Protein AF-0000000070987658 (afdb_homodimer)

InterPro domains:
  IPR046533 Domain of unknown function DUF6598 [PF20241] (12-112)

Sequence (266 aa):
MASTQEYAATKVMFSNNVQATLSVKLINGDGEDPAQVYGSITGRFGISNQFSLFNRPQSQRIDVRPGEFIPLSQPSVNVPEAADAMEITAYLMDYDTLSPDDEIANGTVTFLVRGPGVEEKQPINGKYGSIERMASTQEYAATKVMFSNNVQATLSVKLINGDGEDPAQVYGSITGRFGISNQFSLFNRPQSQRIDVRPGEFIPLSQPSVNVPEAADAMEITAYLMDYDTLSPDDEIANGTVTFLVRGPGVEEKQPINGKYGSIER

Organism: Chenopodium quinoa (NCBI:txid63459)

Foldseek 3Di:
DPPPDDDDDDDDDDDDWDKAFAWDAQADQPPDQFFFKAWFKKKAFPDPRIDTFDHGDSVRTDTDGHGGIDHTPDRMDIDDPPGQKMKMFTWMWTDDDPDHIFTAFGDMDMDTDDDPPDDDDDDGGGPPDDPPD/DPPPDDDDDDDDDDDDWDKAFAWDAQADQPPDQFFFKAWFKKKAFPDPGIDTFDHGDSVRTDTDGHGGIDHTPDRMDIDDPPGQKMKMFTWMWTDDDPDHIFTAFGDMDMDTDDDPPDDDDDDGGGPPDDPPD

Structure (mmCIF, N/CA/C/O backbone):
data_AF-0000000070987658-model_v1
#
loop_
_entity.id
_entity.type
_entity.pdbx_description
1 polymer 'DUF6598 domain-containing protein'
#
loop_
_atom_site.group_PDB
_atom_site.id
_atom_site.type_symbol
_atom_site.label_atom_id
_atom_site.label_alt_id
_atom_site.label_comp_id
_atom_site.label_asym_id
_atom_site.label_entity_id
_atom_site.label_seq_id
_atom_site.pdbx_PDB_ins_code
_atom_site.Cartn_x
_atom_site.Cartn_y
_atom_site.Cartn_z
_atom_site.occupancy
_atom_site.B_iso_or_equiv
_atom_site.auth_seq_id
_atom_site.auth_comp_id
_atom_site.auth_asym_id
_atom_site.auth_atom_id
_atom_site.pdbx_PDB_model_num
ATOM 1 N N . MET A 1 1 ? -3.953 42.844 17.312 1 33.5 1 MET A N 1
ATOM 2 C CA . MET A 1 1 ? -4.652 41.562 17.297 1 33.5 1 MET A CA 1
ATOM 3 C C . MET A 1 1 ? -3.676 40.406 17.078 1 33.5 1 MET A C 1
ATOM 5 O O . MET A 1 1 ? -2.756 40.5 16.266 1 33.5 1 MET A O 1
ATOM 9 N N . ALA A 1 2 ? -3.355 39.594 17.938 1 42.41 2 ALA A N 1
ATOM 10 C CA . ALA A 1 2 ? -2.277 38.625 17.953 1 42.41 2 ALA A CA 1
ATOM 11 C C . ALA A 1 2 ? -2.316 37.719 16.719 1 42.41 2 ALA A C 1
ATOM 13 O O . ALA A 1 2 ? -3.361 37.156 16.375 1 42.41 2 ALA A O 1
ATOM 14 N N . SER A 1 3 ? -1.745 38.094 15.68 1 47.75 3 SER A N 1
ATOM 15 C CA . SER A 1 3 ? -1.673 37.406 14.398 1 47.75 3 SER A CA 1
ATOM 16 C C . SER A 1 3 ? -1.564 35.875 14.586 1 47.75 3 SER A C 1
ATOM 18 O O . SER A 1 3 ? -0.618 35.406 15.211 1 47.75 3 SER A O 1
ATOM 20 N N . THR A 1 4 ? -2.717 35.438 15.125 1 56.19 4 THR A N 1
ATOM 21 C CA . THR A 1 4 ? -2.752 34 15.406 1 56.19 4 THR A CA 1
ATOM 22 C C . THR A 1 4 ? -2.115 33.188 14.266 1 56.19 4 THR A C 1
ATOM 24 O O . THR A 1 4 ? -2.404 33.438 13.094 1 56.19 4 THR A O 1
ATOM 27 N N . GLN A 1 5 ? -0.977 32.719 14.508 1 65.31 5 GLN A N 1
ATOM 28 C CA . GLN A 1 5 ? -0.14 31.953 13.594 1 65.31 5 GLN A CA 1
ATOM 29 C C . GLN A 1 5 ? -0.877 30.703 13.094 1 65.31 5 GLN A C 1
ATOM 31 O O . GLN A 1 5 ? -1.348 29.891 13.883 1 65.31 5 GLN A O 1
ATOM 36 N N . GLU A 1 6 ? -1.378 30.844 11.836 1 78.31 6 GLU A N 1
ATOM 37 C CA . GLU A 1 6 ? -2.018 29.703 11.195 1 78.31 6 GLU A CA 1
ATOM 38 C C . GLU A 1 6 ? -0.986 28.656 10.781 1 78.31 6 GLU A C 1
ATOM 40 O O . GLU A 1 6 ? 0.017 28.984 10.141 1 78.31 6 GLU A O 1
ATOM 45 N N . TYR A 1 7 ? -1.1 27.484 11.406 1 82 7 TYR A N 1
ATOM 46 C CA . TYR A 1 7 ? -0.198 26.453 10.938 1 82 7 TYR A CA 1
ATOM 47 C C . TYR A 1 7 ? -0.827 25.062 11.102 1 82 7 TYR A C 1
ATOM 49 O O . TYR A 1 7 ? -1.851 24.922 11.773 1 82 7 TYR A O 1
ATOM 57 N N . ALA A 1 8 ? -0.34 24.234 10.344 1 86.88 8 ALA A N 1
ATOM 58 C CA . ALA A 1 8 ? -0.628 22.812 10.445 1 86.88 8 ALA A CA 1
ATOM 59 C C . ALA A 1 8 ? 0.596 22.031 10.922 1 86.88 8 ALA A C 1
ATOM 61 O O . ALA A 1 8 ? 1.729 22.375 10.57 1 86.88 8 ALA A O 1
ATOM 62 N N . ALA A 1 9 ? 0.314 21.141 11.844 1 88.19 9 ALA A N 1
ATOM 63 C CA . ALA A 1 9 ? 1.38 20.266 12.336 1 88.19 9 ALA A CA 1
ATOM 64 C C . ALA A 1 9 ? 1.366 18.922 11.617 1 88.19 9 ALA A C 1
ATOM 66 O O . ALA A 1 9 ? 0.339 18.234 11.586 1 88.19 9 ALA A O 1
ATOM 67 N N . THR A 1 10 ? 2.537 18.625 11.047 1 92.06 10 THR A N 1
ATOM 68 C CA . THR A 1 10 ? 2.678 17.344 10.367 1 92.06 10 THR A CA 1
ATOM 69 C C . THR A 1 10 ? 3.459 16.359 11.227 1 92.06 10 THR A C 1
ATOM 71 O O . THR A 1 10 ? 4.5 16.703 11.797 1 92.06 10 THR A O 1
ATOM 74 N N . LYS A 1 11 ? 2.869 15.219 11.352 1 92.88 11 LYS A N 1
ATOM 75 C CA . LYS A 1 11 ? 3.514 14.141 12.094 1 92.88 11 LYS A CA 1
ATOM 76 C C . LYS A 1 11 ? 3.727 12.914 11.219 1 92.88 11 LYS A C 1
ATOM 78 O O . LYS A 1 11 ? 2.859 12.555 10.422 1 92.88 11 LYS A O 1
ATOM 83 N N . VAL A 1 12 ? 4.918 12.344 11.414 1 92.94 12 VAL A N 1
ATOM 84 C CA . VAL A 1 12 ? 5.215 11.086 10.734 1 92.94 12 VAL A CA 1
ATOM 85 C C . VAL A 1 12 ? 5.68 10.047 11.758 1 92.94 12 VAL A C 1
ATOM 87 O O . VAL A 1 12 ? 6.445 10.367 12.672 1 92.94 12 VAL A O 1
ATOM 90 N N . MET A 1 13 ? 5.125 8.875 11.672 1 93.06 13 MET A N 1
ATOM 91 C CA . MET A 1 13 ? 5.59 7.699 12.406 1 93.06 13 MET A CA 1
ATOM 92 C C . MET A 1 13 ? 6.098 6.629 11.445 1 93.06 13 MET A C 1
ATOM 94 O O . MET A 1 13 ? 5.379 6.211 10.539 1 93.06 13 MET A O 1
ATOM 98 N N . PHE A 1 14 ? 7.359 6.285 11.703 1 90.06 14 PHE A N 1
ATOM 99 C CA . PHE A 1 14 ? 7.883 5.172 10.922 1 90.06 14 PHE A CA 1
ATOM 100 C C . PHE A 1 14 ? 7.668 3.852 11.648 1 90.06 14 PHE A C 1
ATOM 102 O O . PHE A 1 14 ? 7.906 3.754 12.852 1 90.06 14 PHE A O 1
ATOM 109 N N . SER A 1 15 ? 7.125 2.918 10.922 1 85.69 15 SER A N 1
ATOM 110 C CA . SER A 1 15 ? 6.887 1.601 11.5 1 85.69 15 SER A CA 1
ATOM 111 C C . SER A 1 15 ? 7.363 0.491 10.57 1 85.69 15 SER A C 1
ATOM 113 O O . SER A 1 15 ? 7.57 0.723 9.375 1 85.69 15 SER A O 1
ATOM 115 N N . ASN A 1 16 ? 7.734 -0.597 11.258 1 83.25 16 ASN A N 1
ATOM 116 C CA . ASN A 1 16 ? 8.047 -1.806 10.5 1 83.25 16 ASN A CA 1
ATOM 117 C C . ASN A 1 16 ? 6.777 -2.543 10.078 1 83.25 16 ASN A C 1
ATOM 119 O O . ASN A 1 16 ? 5.852 -2.697 10.875 1 83.25 16 ASN A O 1
ATOM 123 N N . ASN A 1 17 ? 6.75 -2.637 8.82 1 82.25 17 ASN A N 1
ATOM 124 C CA . ASN A 1 17 ? 5.672 -3.498 8.344 1 82.25 17 ASN A CA 1
ATOM 125 C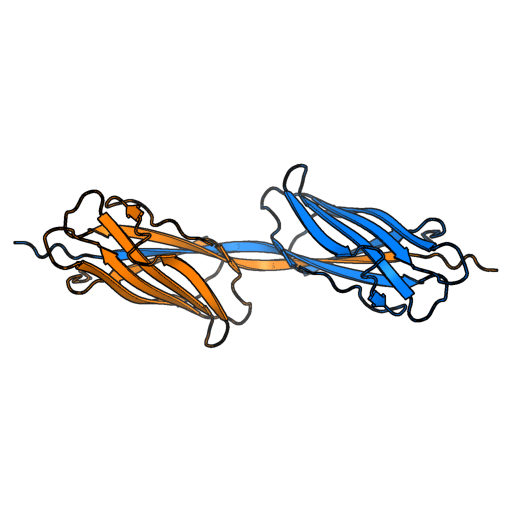 C . ASN A 1 17 ? 6.215 -4.688 7.559 1 82.25 17 ASN A C 1
ATOM 127 O O . ASN A 1 17 ? 7.312 -4.621 7 1 82.25 17 ASN A O 1
ATOM 131 N N . VAL A 1 18 ? 5.547 -5.73 7.781 1 85.25 18 VAL A N 1
ATOM 132 C CA . VAL A 1 18 ? 5.887 -6.891 6.965 1 85.25 18 VAL A CA 1
ATOM 133 C C . VAL A 1 18 ? 5.066 -6.875 5.676 1 85.25 18 VAL A C 1
ATOM 135 O O . VAL A 1 18 ? 3.865 -6.602 5.703 1 85.25 18 VAL A O 1
ATOM 138 N N . GLN A 1 19 ? 5.742 -6.973 4.598 1 89.12 19 GLN A N 1
ATOM 139 C CA . GLN A 1 19 ? 5.109 -7.094 3.289 1 89.12 19 GLN A CA 1
ATOM 140 C C . GLN A 1 19 ? 5.316 -8.484 2.705 1 89.12 19 GLN A C 1
ATOM 142 O O . GLN A 1 19 ? 6.367 -9.102 2.9 1 89.12 19 GLN A O 1
ATOM 147 N N . ALA A 1 20 ? 4.289 -8.906 2.059 1 92.06 20 ALA A N 1
ATOM 148 C CA . ALA A 1 20 ? 4.383 -10.141 1.29 1 92.06 20 ALA A CA 1
ATOM 149 C C . ALA A 1 20 ? 4.445 -9.852 -0.207 1 92.06 20 ALA A C 1
ATOM 151 O O . ALA A 1 20 ? 3.58 -9.156 -0.748 1 92.06 20 ALA A O 1
ATOM 152 N N . THR A 1 21 ? 5.484 -10.258 -0.81 1 93.38 21 THR A N 1
ATOM 153 C CA . THR A 1 21 ? 5.594 -10.211 -2.264 1 93.38 21 THR A CA 1
ATOM 154 C C . THR A 1 21 ? 5.297 -11.578 -2.875 1 93.38 21 THR A C 1
ATOM 156 O O . THR A 1 21 ? 5.922 -12.57 -2.512 1 93.38 21 THR A O 1
ATOM 159 N N . LEU A 1 22 ? 4.32 -11.5 -3.818 1 95.75 22 LEU A N 1
ATOM 160 C CA . LEU A 1 22 ? 3.807 -12.758 -4.359 1 95.75 22 LEU A CA 1
ATOM 161 C C . LEU A 1 22 ? 4.188 -12.914 -5.828 1 95.75 22 LEU A C 1
ATOM 163 O O . LEU A 1 22 ? 4.258 -11.93 -6.562 1 95.75 22 LEU A O 1
ATOM 167 N N . SER A 1 23 ? 4.484 -14.094 -6.195 1 96 23 SER A N 1
ATOM 168 C CA . SER A 1 23 ? 4.578 -14.484 -7.602 1 96 23 SER A CA 1
ATOM 169 C C . SER A 1 23 ? 3.928 -15.836 -7.848 1 96 23 SER A C 1
ATOM 171 O O . SER A 1 23 ? 3.916 -16.703 -6.965 1 96 23 SER A O 1
ATOM 173 N N . VAL A 1 24 ? 3.32 -15.945 -9.008 1 94.62 24 VAL A N 1
ATOM 174 C CA . VAL A 1 24 ? 2.723 -17.203 -9.453 1 94.62 24 VAL A CA 1
ATOM 175 C C . VAL A 1 24 ? 3.303 -17.594 -10.812 1 94.62 24 VAL A C 1
ATOM 177 O O . VAL A 1 24 ? 3.215 -16.844 -11.773 1 94.62 24 VAL A O 1
ATOM 180 N N . LYS A 1 25 ? 3.895 -18.75 -10.844 1 94 25 LYS A N 1
ATOM 181 C CA . LYS A 1 25 ? 4.52 -19.25 -12.062 1 94 25 LYS A CA 1
ATOM 182 C C . LYS A 1 25 ? 3.695 -20.375 -12.68 1 94 25 LYS A C 1
ATOM 184 O O . LYS A 1 25 ? 3.266 -21.297 -11.984 1 94 25 LYS A O 1
ATOM 189 N N . LEU A 1 26 ? 3.498 -20.188 -13.961 1 91.5 26 LEU A N 1
ATOM 190 C CA . LEU A 1 26 ? 2.906 -21.312 -14.68 1 91.5 26 LEU A CA 1
ATOM 191 C C . LEU A 1 26 ? 3.945 -22.391 -14.938 1 91.5 26 LEU A C 1
ATOM 193 O O . LEU A 1 26 ? 4.914 -22.172 -15.664 1 91.5 26 LEU A O 1
ATOM 197 N N . ILE A 1 27 ? 3.754 -23.469 -14.336 1 85.5 27 ILE A N 1
ATOM 198 C CA . ILE A 1 27 ? 4.727 -24.547 -14.531 1 85.5 27 ILE A CA 1
ATOM 199 C C . ILE A 1 27 ? 4.34 -25.375 -15.742 1 85.5 27 ILE A C 1
ATOM 201 O O . ILE A 1 27 ? 5.188 -25.688 -16.578 1 85.5 27 ILE A O 1
ATOM 205 N N . ASN A 1 28 ? 3.125 -25.766 -15.844 1 77 28 ASN A N 1
ATOM 206 C CA . ASN A 1 28 ? 2.67 -26.484 -17.016 1 77 28 ASN A CA 1
ATOM 207 C C . ASN A 1 28 ? 1.21 -26.188 -17.344 1 77 28 ASN A C 1
ATOM 209 O O . ASN A 1 28 ? 0.391 -26.016 -16.438 1 77 28 ASN A O 1
ATOM 213 N N . GLY A 1 29 ? 0.994 -25.781 -18.703 1 64.19 29 GLY A N 1
ATOM 214 C CA . GLY A 1 29 ? -0.333 -25.562 -19.266 1 64.19 29 GLY A CA 1
ATOM 215 C C . GLY A 1 29 ? -0.759 -26.656 -20.234 1 64.19 29 GLY A C 1
ATOM 216 O O . GLY A 1 29 ? -1.335 -26.359 -21.281 1 64.19 29 GLY A O 1
ATOM 217 N N . ASP A 1 30 ? -0.955 -27.781 -19.953 1 68.62 30 ASP A N 1
ATOM 218 C CA . ASP A 1 30 ? -1.362 -28.953 -20.734 1 68.62 30 ASP A CA 1
ATOM 219 C C . ASP A 1 30 ? -0.542 -29.078 -22.016 1 68.62 30 ASP A C 1
ATOM 221 O O . ASP A 1 30 ? -1.042 -29.547 -23.031 1 68.62 30 ASP A O 1
ATOM 225 N N . GLY A 1 31 ? 0.605 -28.594 -21.984 1 74 31 GLY A N 1
ATOM 226 C CA . GLY A 1 31 ? 1.49 -28.766 -23.125 1 74 31 GLY A CA 1
ATOM 227 C C . GLY A 1 31 ? 1.369 -27.656 -24.156 1 74 31 GLY A C 1
ATOM 228 O O . GLY A 1 31 ? 2.096 -27.641 -25.141 1 74 31 GLY A O 1
ATOM 229 N N . GLU A 1 32 ? 0.366 -26.797 -24.047 1 78.88 32 GLU A N 1
ATOM 230 C CA . GLU A 1 32 ? 0.239 -25.641 -24.953 1 78.88 32 GLU A CA 1
ATOM 231 C C . GLU A 1 32 ? 1.263 -24.562 -24.609 1 78.88 32 GLU A C 1
ATOM 233 O O . GLU A 1 32 ? 1.552 -24.312 -23.438 1 78.88 32 GLU A O 1
ATOM 238 N N . ASP A 1 33 ? 1.817 -24 -25.719 1 87.38 33 ASP A N 1
ATOM 239 C CA . ASP A 1 33 ? 2.783 -22.906 -25.609 1 87.38 33 ASP A CA 1
ATOM 240 C C . ASP A 1 33 ? 2.549 -21.859 -26.672 1 87.38 33 ASP A C 1
ATOM 242 O O . ASP A 1 33 ? 2.838 -22.078 -27.859 1 87.38 33 ASP A O 1
ATOM 246 N N . PRO A 1 34 ? 2.047 -20.734 -26.203 1 91.5 34 PRO A N 1
ATOM 247 C CA . PRO A 1 34 ? 1.607 -20.344 -24.859 1 91.5 34 PRO A CA 1
ATOM 248 C C . PRO A 1 34 ? 0.258 -20.938 -24.469 1 91.5 34 PRO A C 1
ATOM 250 O O . PRO A 1 34 ? -0.515 -21.344 -25.359 1 91.5 34 PRO A O 1
ATOM 253 N N . ALA A 1 35 ? 0.08 -21 -23.156 1 91.19 35 ALA A N 1
ATOM 254 C CA . ALA A 1 35 ? -1.258 -21.234 -22.625 1 91.19 35 ALA A CA 1
ATOM 255 C C . ALA A 1 35 ? -2.084 -19.953 -22.625 1 91.19 35 ALA A C 1
ATOM 257 O O . ALA A 1 35 ? -1.548 -18.859 -22.438 1 91.19 35 ALA A O 1
ATOM 258 N N . GLN A 1 36 ? -3.355 -20.094 -22.875 1 94.19 36 GLN A N 1
ATOM 259 C CA . GLN A 1 36 ? -4.281 -18.969 -22.781 1 94.19 36 GLN A CA 1
ATOM 260 C C . GLN A 1 36 ? -4.996 -18.969 -21.438 1 94.19 36 GLN A C 1
ATOM 262 O O . GLN A 1 36 ? -6.043 -19.594 -21.266 1 94.19 36 GLN A O 1
ATOM 267 N N . VAL A 1 37 ? -4.445 -18.203 -20.516 1 94.75 37 VAL A N 1
ATOM 268 C CA . VAL A 1 37 ? -4.781 -18.328 -19.109 1 94.75 37 VAL A CA 1
ATOM 269 C C . VAL A 1 37 ? -5.883 -17.328 -18.75 1 94.75 37 VAL A C 1
ATOM 271 O O . VAL A 1 37 ? -5.832 -16.172 -19.156 1 94.75 37 VAL A O 1
ATOM 274 N N . TYR A 1 38 ? -6.918 -17.828 -18.094 1 96.38 38 TYR A N 1
ATOM 275 C CA . TYR A 1 38 ? -7.941 -17 -17.469 1 96.38 38 TYR A CA 1
ATOM 276 C C . TYR A 1 38 ? -8.352 -17.562 -16.109 1 96.38 38 TYR A C 1
ATOM 278 O O . TYR A 1 38 ? -7.957 -18.672 -15.75 1 96.38 38 TYR A O 1
ATOM 286 N N . GLY A 1 39 ? -9.039 -16.734 -15.32 1 97.38 39 GLY A N 1
ATOM 287 C CA . GLY A 1 39 ? -9.445 -17.141 -13.984 1 97.38 39 GLY A CA 1
ATOM 288 C C . GLY A 1 39 ? -9.117 -16.109 -12.922 1 97.38 39 GLY A C 1
ATOM 289 O O . GLY A 1 39 ? -9.242 -14.906 -13.164 1 97.38 39 GLY A O 1
ATOM 290 N N . SER A 1 40 ? -8.852 -16.719 -11.742 1 97.56 40 SER A N 1
ATOM 291 C CA . SER A 1 40 ? -8.648 -15.773 -10.656 1 97.56 40 SER A CA 1
ATOM 292 C C . SER A 1 40 ? -7.629 -16.297 -9.648 1 97.56 40 SER A C 1
ATOM 294 O O . SER A 1 40 ? -7.48 -17.516 -9.484 1 97.56 40 SER A O 1
ATOM 296 N N . ILE A 1 41 ? -6.891 -15.398 -9.102 1 96.75 41 ILE A N 1
ATOM 297 C CA . ILE A 1 41 ? -6.051 -15.594 -7.93 1 96.75 41 ILE A CA 1
ATOM 298 C C . ILE A 1 41 ? -6.398 -14.555 -6.863 1 96.75 41 ILE A C 1
ATOM 300 O O . ILE A 1 41 ? -6.375 -13.352 -7.129 1 96.75 41 ILE A O 1
ATOM 304 N N . THR A 1 42 ? -6.766 -15.008 -5.676 1 97 42 THR A N 1
ATOM 305 C CA . THR A 1 42 ? -7.105 -14.133 -4.559 1 97 42 THR A CA 1
ATOM 306 C C . THR A 1 42 ? -6.312 -14.516 -3.312 1 97 42 THR A C 1
ATOM 308 O O . THR A 1 42 ? -5.801 -15.633 -3.213 1 97 42 THR A O 1
ATOM 311 N N . GLY A 1 43 ? -6.105 -13.555 -2.508 1 96.25 43 GLY A N 1
ATOM 312 C CA . GLY A 1 43 ? -5.488 -13.766 -1.207 1 96.25 43 GLY A CA 1
ATOM 313 C C . GLY A 1 43 ? -6.305 -13.203 -0.061 1 96.25 43 GLY A C 1
ATOM 314 O O . GLY A 1 43 ? -7.219 -12.406 -0.279 1 96.25 43 GLY A O 1
ATOM 315 N N . ARG A 1 44 ? -6.016 -13.695 1.137 1 95.75 44 ARG A N 1
ATOM 316 C CA . ARG A 1 44 ? -6.664 -13.125 2.314 1 95.75 44 ARG A CA 1
ATOM 317 C C . ARG A 1 44 ? -5.816 -13.336 3.564 1 95.75 44 ARG A C 1
ATOM 319 O O . ARG A 1 44 ? -5.066 -14.312 3.652 1 95.75 44 ARG A O 1
ATOM 326 N N . PHE A 1 45 ? -5.922 -12.305 4.359 1 94.12 45 PHE A N 1
ATOM 327 C CA . PHE A 1 45 ? -5.504 -12.43 5.75 1 94.12 45 PHE A CA 1
ATOM 328 C C . PHE A 1 45 ? -6.715 -12.594 6.664 1 94.12 45 PHE A C 1
ATOM 330 O O . PHE A 1 45 ? -7.496 -11.656 6.836 1 94.12 45 PHE A O 1
ATOM 337 N N . GLY A 1 46 ? -6.895 -13.664 7.203 1 88.25 46 GLY A N 1
ATOM 338 C CA . GLY A 1 46 ? -8.078 -13.875 8.016 1 88.25 46 GLY A CA 1
ATOM 339 C C . GLY A 1 46 ? -9.367 -13.828 7.215 1 88.25 46 GLY A C 1
ATOM 340 O O . GLY A 1 46 ? -9.383 -14.156 6.027 1 88.25 46 GLY A O 1
ATOM 341 N N . ILE A 1 47 ? -10.477 -13.531 7.789 1 84.5 47 ILE A N 1
ATOM 342 C CA . ILE A 1 47 ? -11.789 -13.672 7.16 1 84.5 47 ILE A CA 1
ATOM 343 C C . ILE A 1 47 ? -12.156 -12.383 6.438 1 84.5 47 ILE A C 1
ATOM 345 O O . ILE A 1 47 ? -12.93 -12.398 5.477 1 84.5 47 ILE A O 1
ATOM 349 N N . SER A 1 48 ? -11.57 -11.242 6.941 1 82.75 48 SER A N 1
ATOM 350 C CA . SER A 1 48 ? -12.133 -9.984 6.469 1 82.75 48 SER A CA 1
ATOM 351 C C . SER A 1 48 ? -11.164 -9.242 5.559 1 82.75 48 SER A C 1
ATOM 353 O O . SER A 1 48 ? -11.531 -8.266 4.91 1 82.75 48 SER A O 1
ATOM 355 N N . ASN A 1 49 ? -9.984 -9.648 5.41 1 90.5 49 ASN A N 1
ATOM 356 C CA . ASN A 1 49 ? -8.977 -8.93 4.633 1 90.5 49 ASN A CA 1
ATOM 357 C C . ASN A 1 49 ? -8.633 -9.672 3.342 1 90.5 49 ASN A C 1
ATOM 359 O O . ASN A 1 49 ? -7.621 -10.367 3.268 1 90.5 49 ASN A O 1
ATOM 363 N N . GLN A 1 50 ? -9.516 -9.438 2.348 1 93.38 50 GLN A N 1
ATOM 364 C CA . GLN A 1 50 ? -9.328 -10.109 1.066 1 93.38 50 GLN A CA 1
ATOM 365 C C . GLN A 1 50 ? -8.742 -9.156 0.027 1 93.38 50 GLN A C 1
ATOM 367 O O . GLN A 1 50 ? -8.969 -7.945 0.09 1 93.38 50 GLN A O 1
ATOM 372 N N . PHE A 1 51 ? -7.945 -9.664 -0.849 1 93.31 51 PHE A N 1
ATOM 373 C CA . PHE A 1 51 ? -7.398 -8.891 -1.959 1 93.31 51 PHE A CA 1
ATOM 374 C C . PHE A 1 51 ? -7.332 -9.734 -3.225 1 93.31 51 PHE A C 1
ATOM 376 O O . PHE A 1 51 ? -7.273 -10.969 -3.156 1 93.31 51 PHE A O 1
ATOM 383 N N . SER A 1 52 ? -7.477 -9.086 -4.332 1 96.12 52 SER A N 1
ATOM 384 C CA . SER A 1 52 ? -7.395 -9.75 -5.633 1 96.12 52 SER A CA 1
ATOM 385 C C . SER A 1 52 ? -6.004 -9.602 -6.238 1 96.12 52 SER A C 1
ATOM 387 O O . SER A 1 52 ? -5.41 -8.523 -6.191 1 96.12 52 SER A O 1
ATOM 389 N N . LEU A 1 53 ? -5.477 -10.648 -6.805 1 96.75 53 LEU A N 1
ATOM 390 C CA . LEU A 1 53 ? -4.156 -10.641 -7.422 1 96.75 53 LEU A CA 1
ATOM 391 C C . LEU A 1 53 ? -4.266 -10.773 -8.938 1 96.75 53 LEU A C 1
ATOM 393 O O . LEU A 1 53 ? -3.395 -10.297 -9.672 1 96.75 53 LEU A O 1
ATOM 397 N N . PHE A 1 54 ? -5.195 -11.453 -9.398 1 97.12 54 PHE A N 1
ATOM 398 C CA . PHE A 1 54 ? -5.445 -11.734 -10.805 1 97.12 54 PHE A CA 1
ATOM 399 C C . PHE A 1 54 ? -6.914 -12.055 -11.039 1 97.12 54 PHE A C 1
ATOM 401 O O . PHE A 1 54 ? -7.512 -12.836 -10.297 1 97.12 54 PHE A O 1
ATOM 408 N N . ASN A 1 55 ? -7.43 -11.414 -11.992 1 97.69 55 ASN A N 1
ATOM 409 C CA . ASN A 1 55 ? -8.82 -11.656 -12.352 1 97.69 55 ASN A CA 1
ATOM 410 C C . ASN A 1 55 ? -9.07 -11.367 -13.828 1 97.69 55 ASN A C 1
ATOM 412 O O . ASN A 1 55 ? -9.117 -10.211 -14.242 1 97.69 55 ASN A O 1
ATOM 416 N N . ARG A 1 56 ? -9.188 -12.461 -14.508 1 97.5 56 ARG A N 1
ATOM 417 C CA . ARG A 1 56 ? -9.43 -12.336 -15.945 1 97.5 56 ARG A CA 1
ATOM 418 C C . ARG A 1 56 ? -10.531 -13.297 -16.391 1 97.5 56 ARG A C 1
ATOM 420 O O . ARG A 1 56 ? -10.414 -14.508 -16.234 1 97.5 56 ARG A O 1
ATOM 427 N N . PRO A 1 57 ? -11.625 -12.68 -16.938 1 97.56 57 PRO A N 1
ATOM 428 C CA . PRO A 1 57 ? -12.594 -13.578 -17.562 1 97.56 57 PRO A CA 1
ATOM 429 C C . PRO A 1 57 ? -12.031 -14.281 -18.797 1 97.56 57 PRO A C 1
ATOM 431 O O . PRO A 1 57 ? -10.977 -13.898 -19.312 1 97.56 57 PRO A O 1
ATOM 434 N N . GLN A 1 58 ? -12.75 -15.297 -19.234 1 96.75 58 GLN A N 1
ATOM 435 C CA . GLN A 1 58 ? -12.297 -16.094 -20.375 1 96.75 58 GLN A CA 1
ATOM 436 C C . GLN A 1 58 ? -12.039 -15.203 -21.594 1 96.75 58 GLN A C 1
ATOM 438 O O . GLN A 1 58 ? -11.086 -15.438 -22.344 1 96.75 58 GLN A O 1
ATOM 443 N N . SER A 1 59 ? -12.867 -14.188 -21.781 1 96.94 59 SER A N 1
ATOM 444 C CA . SER A 1 59 ? -12.773 -13.32 -22.953 1 96.94 59 SER A CA 1
ATOM 445 C C . SER A 1 59 ? -11.523 -12.445 -22.891 1 96.94 59 SER A C 1
ATOM 447 O O . SER A 1 59 ? -11.125 -11.859 -23.906 1 96.94 59 SER A O 1
ATOM 449 N N . GLN A 1 60 ? -10.938 -12.398 -21.781 1 97.88 60 GLN A N 1
ATOM 450 C CA . GLN A 1 60 ? -9.758 -11.562 -21.609 1 97.88 60 GLN A CA 1
ATOM 451 C C . GLN A 1 60 ? -8.539 -12.398 -21.219 1 97.88 60 GLN A C 1
ATOM 453 O O . GLN A 1 60 ? -7.672 -11.922 -20.469 1 97.88 60 GLN A O 1
ATOM 458 N N . ARG A 1 61 ? -8.57 -13.617 -21.656 1 96.75 61 ARG A N 1
ATOM 459 C CA . ARG A 1 61 ? -7.469 -14.531 -21.375 1 96.75 61 ARG A CA 1
ATOM 460 C C . ARG A 1 61 ? -6.148 -13.961 -21.891 1 96.75 61 ARG A C 1
ATOM 462 O O . ARG A 1 61 ? -6.137 -13.141 -22.812 1 96.75 61 ARG A O 1
ATOM 469 N N . ILE A 1 62 ? -5.066 -14.383 -21.219 1 96.94 62 ILE A N 1
ATOM 470 C CA . ILE A 1 62 ? -3.746 -13.891 -21.594 1 96.94 62 ILE A CA 1
ATOM 471 C C . ILE A 1 62 ? -2.84 -15.07 -21.953 1 96.94 62 ILE A C 1
ATOM 473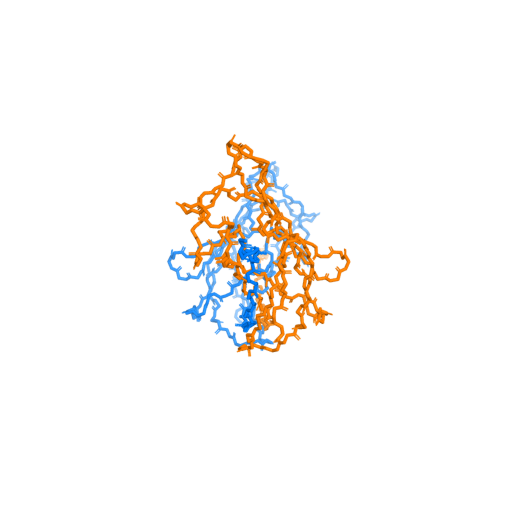 O O . ILE A 1 62 ? -3.066 -16.188 -21.5 1 96.94 62 ILE A O 1
ATOM 477 N N . ASP A 1 63 ? -1.845 -14.742 -22.75 1 95.19 63 ASP A N 1
ATOM 478 C CA . ASP A 1 63 ? -0.825 -15.734 -23.078 1 95.19 63 ASP A CA 1
ATOM 479 C C . ASP A 1 63 ? 0.24 -15.812 -22 1 95.19 63 ASP A C 1
ATOM 481 O O . ASP A 1 63 ? 0.839 -14.797 -21.625 1 95.19 63 ASP A O 1
ATOM 485 N N . VAL A 1 64 ? 0.39 -17 -21.484 1 94.38 64 VAL A N 1
ATOM 486 C CA . VAL A 1 64 ? 1.47 -17.25 -20.547 1 94.38 64 VAL A CA 1
ATOM 487 C C . VAL A 1 64 ? 2.213 -18.531 -20.938 1 94.38 64 VAL A C 1
ATOM 489 O O . VAL A 1 64 ? 1.597 -19.578 -21.141 1 94.38 64 VAL A O 1
ATOM 492 N N . ARG A 1 65 ? 3.486 -18.438 -21.047 1 93.25 65 ARG A N 1
ATOM 493 C CA . ARG A 1 65 ? 4.258 -19.625 -21.406 1 93.25 65 ARG A CA 1
ATOM 494 C C . ARG A 1 65 ? 4.645 -20.422 -20.156 1 93.25 65 ARG A C 1
ATOM 496 O O . ARG A 1 65 ? 4.824 -19.844 -19.078 1 93.25 65 ARG A O 1
ATOM 503 N N . PRO A 1 66 ? 4.691 -21.766 -20.375 1 89.44 66 PRO A N 1
ATOM 504 C CA . PRO A 1 66 ? 5.223 -22.531 -19.25 1 89.44 66 PRO A CA 1
ATOM 505 C C . PRO A 1 66 ? 6.562 -22 -18.75 1 89.44 66 PRO A C 1
ATOM 507 O O . PRO A 1 66 ? 7.449 -21.703 -19.547 1 89.44 66 PRO A O 1
ATOM 510 N N . GLY A 1 67 ? 6.66 -21.828 -17.438 1 90.88 67 GLY A N 1
ATOM 511 C CA . GLY A 1 67 ? 7.879 -21.297 -16.844 1 90.88 67 GLY A CA 1
ATOM 512 C C . GLY A 1 67 ? 7.84 -19.797 -16.656 1 90.88 67 GLY A C 1
ATOM 513 O O . GLY A 1 67 ? 8.742 -19.219 -16.047 1 90.88 67 GLY A O 1
ATOM 514 N N . GLU A 1 68 ? 6.781 -19.219 -17.125 1 93.31 68 GLU A N 1
ATOM 515 C CA . GLU A 1 68 ? 6.656 -17.781 -16.984 1 93.31 68 GLU A CA 1
ATOM 516 C C . GLU A 1 68 ? 5.703 -17.422 -15.844 1 93.31 68 GLU A C 1
ATOM 518 O O . GLU A 1 68 ? 4.914 -18.25 -15.398 1 93.31 68 GLU A O 1
ATOM 523 N N . PHE A 1 69 ? 5.789 -16.219 -15.484 1 95.31 69 PHE A N 1
ATOM 524 C CA . PHE A 1 69 ? 4.969 -15.734 -14.383 1 95.31 69 PHE A CA 1
ATOM 525 C C . PHE A 1 69 ? 3.639 -15.195 -14.898 1 95.31 69 PHE A C 1
ATOM 527 O O . PHE A 1 69 ? 3.59 -14.547 -15.945 1 95.31 69 PHE A O 1
ATOM 534 N N . ILE A 1 70 ? 2.67 -15.547 -14.133 1 96.06 70 ILE A N 1
ATOM 535 C CA . ILE A 1 70 ? 1.378 -14.898 -14.344 1 96.06 70 ILE A CA 1
ATOM 536 C C . ILE A 1 70 ? 1.428 -13.461 -13.828 1 96.06 70 ILE A C 1
ATOM 538 O O . ILE A 1 70 ? 1.771 -13.227 -12.664 1 96.06 70 ILE A O 1
ATOM 542 N N . PRO A 1 71 ? 1.079 -12.586 -14.648 1 96.56 71 PRO A N 1
ATOM 543 C CA . PRO A 1 71 ? 1.151 -11.203 -14.195 1 96.56 71 PRO A CA 1
ATOM 544 C C . PRO A 1 71 ? 0.093 -10.867 -13.148 1 96.56 71 PRO A C 1
ATOM 546 O O . PRO A 1 71 ? -1.104 -10.898 -13.445 1 96.56 71 PRO A O 1
ATOM 549 N N . LEU A 1 72 ? 0.557 -10.461 -11.977 1 96.5 72 LEU A N 1
ATOM 550 C CA . LEU A 1 72 ? -0.342 -10.102 -10.883 1 96.5 72 LEU A CA 1
ATOM 551 C C . LEU A 1 72 ? -0.627 -8.602 -10.891 1 96.5 72 LEU A C 1
ATOM 553 O O . LEU A 1 72 ? 0.257 -7.797 -11.203 1 96.5 72 LEU A O 1
ATOM 557 N N . SER A 1 73 ? -1.845 -8.25 -10.562 1 94.19 73 SER A N 1
ATOM 558 C CA . SER A 1 73 ? -2.238 -6.844 -10.523 1 94.19 73 SER A CA 1
ATOM 559 C C . SER A 1 73 ? -1.6 -6.125 -9.336 1 94.19 73 SER A C 1
ATOM 561 O O . SER A 1 73 ? -1.365 -4.918 -9.391 1 94.19 73 SER A O 1
ATOM 563 N N . GLN A 1 74 ? -1.294 -6.789 -8.234 1 90.19 74 GLN A N 1
ATOM 564 C CA . GLN A 1 74 ? -0.698 -6.289 -7.004 1 90.19 74 GLN A CA 1
ATOM 565 C C . GLN A 1 74 ? 0.223 -7.328 -6.375 1 90.19 74 GLN A C 1
ATOM 567 O O . GLN A 1 74 ? -0.186 -8.062 -5.473 1 90.19 74 GLN A O 1
ATOM 572 N N . PRO A 1 75 ? 1.465 -7.375 -6.828 1 92 75 PRO A N 1
ATOM 573 C CA . PRO A 1 75 ? 2.344 -8.461 -6.383 1 92 75 PRO A CA 1
ATOM 574 C C . PRO A 1 75 ? 2.793 -8.297 -4.93 1 92 75 PRO A C 1
ATOM 576 O O . PRO A 1 75 ? 3.316 -9.234 -4.332 1 92 75 PRO A O 1
ATOM 579 N N . SER A 1 76 ? 2.566 -7.094 -4.402 1 90.5 76 SER A N 1
ATOM 580 C CA . SER A 1 76 ? 2.975 -6.859 -3.021 1 90.5 76 SER A CA 1
ATOM 581 C C . SER A 1 76 ? 1.795 -6.406 -2.166 1 90.5 76 SER A C 1
ATOM 583 O O . SER A 1 76 ? 1.02 -5.539 -2.576 1 90.5 76 SER A O 1
ATOM 585 N N . VAL A 1 77 ? 1.659 -7.09 -0.995 1 89.81 77 VAL A N 1
ATOM 586 C CA . VAL A 1 77 ? 0.583 -6.734 -0.076 1 89.81 77 VAL A CA 1
ATOM 587 C C . VAL A 1 77 ? 1.151 -6.52 1.326 1 89.81 77 VAL A C 1
ATOM 589 O O . VAL A 1 77 ? 2.064 -7.234 1.748 1 89.81 77 VAL A O 1
ATOM 592 N N . ASN A 1 78 ? 0.639 -5.539 2.023 1 87 78 ASN A N 1
ATOM 593 C CA . ASN A 1 78 ? 0.984 -5.359 3.43 1 87 78 ASN A CA 1
ATOM 594 C C . ASN A 1 78 ? 0.395 -6.469 4.297 1 87 78 ASN A C 1
ATOM 596 O O . ASN A 1 78 ? -0.78 -6.812 4.16 1 87 78 ASN A O 1
ATOM 600 N N . VAL A 1 79 ? 1.221 -6.953 5.133 1 89.81 79 VAL A N 1
ATOM 601 C CA . VAL A 1 79 ? 0.758 -7.953 6.086 1 89.81 79 VAL A CA 1
ATOM 602 C C . VAL A 1 79 ? 0.228 -7.266 7.34 1 89.81 79 VAL A C 1
ATOM 604 O O . VAL A 1 79 ? 0.96 -6.531 8.008 1 89.81 79 VAL A O 1
ATOM 607 N N . PRO A 1 80 ? -1.062 -7.582 7.566 1 86.44 80 PRO A N 1
ATOM 608 C CA . PRO A 1 80 ? -1.554 -7.008 8.82 1 86.44 80 PRO A CA 1
ATOM 609 C C . PRO A 1 80 ? -0.768 -7.484 10.039 1 86.44 80 PRO A C 1
ATOM 611 O O . PRO A 1 80 ? -0.339 -8.641 10.086 1 86.44 80 PRO A O 1
ATOM 614 N N . GLU A 1 81 ? -0.631 -6.605 11 1 81.38 81 GLU A N 1
ATOM 615 C CA . GLU A 1 81 ? 0.149 -6.895 12.195 1 81.38 81 GLU A CA 1
ATOM 616 C C . GLU A 1 81 ? -0.353 -8.156 12.891 1 81.38 81 GLU A C 1
ATOM 618 O O . GLU A 1 81 ? 0.443 -8.969 13.367 1 81.38 81 GLU A O 1
ATOM 623 N N . ALA A 1 82 ? -1.59 -8.383 12.891 1 84.5 82 ALA A N 1
ATOM 624 C CA . ALA A 1 82 ? -2.168 -9.477 13.656 1 84.5 82 ALA A CA 1
ATOM 625 C C . ALA A 1 82 ? -2.299 -10.734 12.805 1 84.5 82 ALA A C 1
ATOM 627 O O . ALA A 1 82 ? -2.785 -11.766 13.273 1 84.5 82 ALA A O 1
ATOM 628 N N . ALA A 1 83 ? -1.799 -10.695 11.594 1 90.31 83 ALA A N 1
ATOM 629 C CA . ALA A 1 83 ? -2.002 -11.836 10.711 1 90.31 83 ALA A CA 1
ATOM 630 C C . ALA A 1 83 ? -0.955 -12.922 10.969 1 90.31 83 ALA A C 1
ATOM 632 O O . ALA A 1 83 ? 0.243 -12.633 11.023 1 90.31 83 ALA A O 1
ATOM 633 N N . ASP A 1 84 ? -1.398 -14.18 11.055 1 92.38 84 ASP A N 1
ATOM 634 C CA . ASP A 1 84 ? -0.485 -15.305 11.25 1 92.38 84 ASP A CA 1
ATOM 635 C C . ASP A 1 84 ? -0.308 -16.109 9.969 1 92.38 84 ASP A C 1
ATOM 637 O O . ASP A 1 84 ? 0.662 -16.844 9.82 1 92.38 84 ASP A O 1
ATOM 641 N N . ALA A 1 85 ? -1.32 -15.93 9.188 1 95.12 85 ALA A N 1
ATOM 642 C CA . ALA A 1 85 ? -1.284 -16.719 7.957 1 95.12 85 ALA A CA 1
ATOM 643 C C . ALA A 1 85 ? -1.933 -15.961 6.801 1 95.12 85 ALA A C 1
ATOM 645 O O . ALA A 1 85 ? -2.709 -15.031 7.02 1 95.12 85 ALA A O 1
ATOM 646 N N . MET A 1 86 ? -1.539 -16.297 5.648 1 95.56 86 MET A N 1
ATOM 647 C CA . MET A 1 86 ? -2.107 -15.812 4.391 1 95.56 86 MET A CA 1
ATOM 648 C C . MET A 1 86 ? -2.562 -16.984 3.521 1 95.56 86 MET A C 1
ATOM 650 O O . MET A 1 86 ? -1.833 -17.953 3.355 1 95.56 86 MET A O 1
ATOM 654 N N . GLU A 1 87 ? -3.756 -16.875 3.041 1 96.56 87 GLU A N 1
ATOM 655 C CA . GLU A 1 87 ? -4.258 -17.891 2.109 1 96.56 87 GLU A CA 1
ATOM 656 C C . GLU A 1 87 ? -4.281 -17.344 0.681 1 96.56 87 GLU A C 1
ATOM 658 O O . GLU A 1 87 ? -4.676 -16.203 0.445 1 96.56 87 GLU A O 1
ATOM 663 N N . ILE A 1 88 ? -3.795 -18.094 -0.216 1 96.19 88 ILE A N 1
ATOM 664 C CA . ILE A 1 88 ? -3.879 -17.797 -1.642 1 96.19 88 ILE A CA 1
ATOM 665 C C . ILE A 1 88 ? -4.762 -18.844 -2.334 1 96.19 88 ILE A C 1
ATOM 667 O O . ILE A 1 88 ? -4.523 -20.047 -2.217 1 96.19 88 ILE A O 1
ATOM 671 N N . THR A 1 89 ? -5.781 -18.406 -2.979 1 95.88 89 THR A N 1
ATOM 672 C CA . THR A 1 89 ? -6.688 -19.266 -3.73 1 95.88 89 THR A CA 1
ATOM 673 C C . THR A 1 89 ? -6.578 -18.984 -5.227 1 95.88 89 THR A C 1
ATOM 675 O O . THR A 1 89 ? -6.578 -17.828 -5.652 1 95.88 89 THR A O 1
ATOM 678 N N . ALA A 1 90 ? -6.434 -20.031 -5.918 1 96 90 ALA A N 1
ATOM 679 C CA . ALA A 1 90 ? -6.355 -19.875 -7.367 1 96 90 ALA A CA 1
ATOM 680 C C . ALA A 1 90 ? -7.34 -20.797 -8.078 1 96 90 ALA A C 1
ATOM 682 O O . ALA A 1 90 ? -7.516 -21.953 -7.672 1 96 90 ALA A O 1
ATOM 683 N N . TYR A 1 91 ? -8.016 -20.25 -9.008 1 95.5 91 TYR A N 1
ATOM 684 C CA . TYR A 1 91 ? -8.75 -20.969 -10.047 1 95.5 91 TYR A CA 1
ATOM 685 C C . TYR A 1 91 ? -8.352 -20.484 -11.438 1 95.5 91 TYR A C 1
ATOM 687 O O . TYR A 1 91 ? -8.781 -19.422 -11.875 1 95.5 91 TYR A O 1
ATOM 695 N N . LEU A 1 92 ? -7.539 -21.25 -12.062 1 94.62 92 LEU A N 1
ATOM 696 C CA . LEU A 1 92 ? -6.984 -20.875 -13.359 1 94.62 92 LEU A CA 1
ATOM 697 C C . LEU A 1 92 ? -7.312 -21.922 -14.414 1 94.62 92 LEU A C 1
ATOM 699 O O . LEU A 1 92 ? -7.23 -23.125 -14.148 1 94.62 92 LEU A O 1
ATOM 703 N N . MET A 1 93 ? -7.633 -21.422 -15.539 1 93 93 MET A N 1
ATOM 704 C CA . MET A 1 93 ? -7.98 -22.266 -16.688 1 93 93 MET A CA 1
ATOM 705 C C . MET A 1 93 ? -7.105 -21.938 -17.891 1 93 93 MET A C 1
ATOM 707 O O . MET A 1 93 ? -6.59 -20.828 -18 1 93 93 MET A O 1
ATOM 711 N N . ASP A 1 94 ? -6.883 -22.906 -18.719 1 92.25 94 ASP A N 1
ATOM 712 C CA . ASP A 1 94 ? -6.293 -22.75 -20.047 1 92.25 94 ASP A CA 1
ATOM 713 C C . ASP A 1 94 ? -7.352 -22.875 -21.141 1 92.25 94 ASP A C 1
ATOM 715 O O . ASP A 1 94 ? -8.016 -23.906 -21.234 1 92.25 94 ASP A O 1
ATOM 719 N N . TYR A 1 95 ? -7.5 -21.906 -21.859 1 92.75 95 TYR A N 1
ATOM 720 C CA . TYR A 1 95 ? -8.492 -21.922 -22.922 1 92.75 95 TYR A CA 1
ATOM 721 C C . TYR A 1 95 ? -8.008 -22.75 -24.109 1 92.75 95 TYR A C 1
ATOM 723 O O . TYR A 1 95 ? -6.848 -22.641 -24.516 1 92.75 95 TYR A O 1
ATOM 731 N N . ASP A 1 96 ? -8.883 -23.5 -24.672 1 89.62 96 ASP A N 1
ATOM 732 C CA . ASP A 1 96 ? -8.617 -24.297 -25.859 1 89.62 96 ASP A CA 1
ATOM 733 C C . ASP A 1 96 ? -9.664 -24.031 -26.938 1 89.62 96 ASP A C 1
ATOM 735 O O . ASP A 1 96 ? -10.859 -23.953 -26.641 1 89.62 96 ASP A O 1
ATOM 739 N N . THR A 1 97 ? -9.219 -23.922 -28.125 1 87.69 97 THR A N 1
ATOM 740 C CA . THR A 1 97 ? -10.141 -23.688 -29.234 1 87.69 97 THR A CA 1
ATOM 741 C C . THR A 1 97 ? -10.805 -24.984 -29.672 1 87.69 97 THR A C 1
ATOM 743 O O . THR A 1 97 ? -12 -25.016 -30 1 87.69 97 THR A O 1
ATOM 746 N N . LEU A 1 98 ? -10.078 -26.078 -29.734 1 86.25 98 LEU A N 1
ATOM 747 C CA . LEU A 1 98 ? -10.531 -27.312 -30.359 1 86.25 98 LEU A CA 1
ATOM 748 C C . LEU A 1 98 ? -10.992 -28.328 -29.312 1 86.25 98 LEU A C 1
ATOM 750 O O . LEU A 1 98 ? -11.562 -29.359 -29.641 1 86.25 98 LEU A O 1
ATOM 754 N N . SER A 1 99 ? -10.625 -28.156 -28.109 1 85.06 99 SER A N 1
ATOM 755 C CA . SER A 1 99 ? -10.977 -29.047 -27.016 1 85.06 99 SER A CA 1
ATOM 756 C C . SER A 1 99 ? -11.492 -28.266 -25.812 1 85.06 99 SER A C 1
ATOM 758 O O . SER A 1 99 ? -11.398 -27.031 -25.781 1 85.06 99 SER A O 1
ATOM 760 N N . PRO A 1 100 ? -12.148 -29 -24.859 1 88.69 100 PRO A N 1
ATOM 761 C CA . PRO A 1 100 ? -12.547 -28.312 -23.641 1 88.69 100 PRO A CA 1
ATOM 762 C C . PRO A 1 100 ? -11.367 -27.656 -22.906 1 88.69 100 PRO A C 1
ATOM 764 O O . PRO A 1 100 ? -10.242 -28.156 -22.984 1 88.69 100 PRO A O 1
ATOM 767 N N . ASP A 1 101 ? -11.617 -26.578 -22.25 1 90.19 101 ASP A N 1
ATOM 768 C CA . ASP A 1 101 ? -10.586 -25.891 -21.469 1 90.19 101 ASP A CA 1
ATOM 769 C C . ASP A 1 101 ? -10.023 -26.828 -20.391 1 90.19 101 ASP A C 1
ATOM 771 O O . ASP A 1 101 ? -10.719 -27.703 -19.891 1 90.19 101 ASP A O 1
ATOM 775 N N . ASP A 1 102 ? -8.758 -26.562 -20.047 1 88.62 102 ASP A N 1
ATOM 776 C CA . ASP A 1 102 ? -8.086 -27.344 -19.016 1 88.62 102 ASP A CA 1
ATOM 777 C C . ASP A 1 102 ? -7.895 -26.531 -17.75 1 88.62 102 ASP A C 1
ATOM 779 O O . ASP A 1 102 ? -7.574 -25.344 -17.812 1 88.62 102 ASP A O 1
ATOM 783 N N . GLU A 1 103 ? -8.078 -27.25 -16.641 1 90.69 103 GLU A N 1
ATOM 784 C CA . GLU A 1 103 ? -7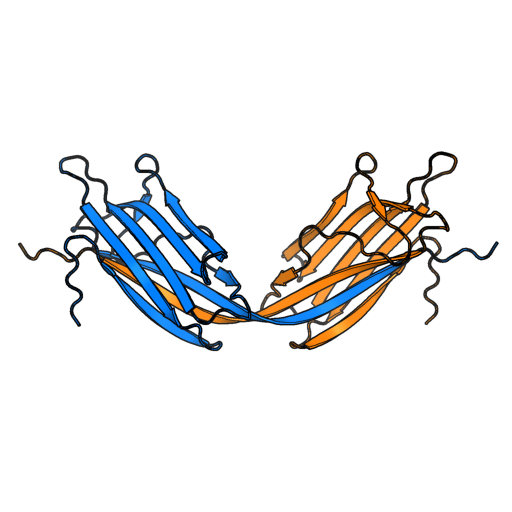.828 -26.609 -15.344 1 90.69 103 GLU A CA 1
ATOM 785 C C . GLU A 1 103 ? -6.336 -26.609 -15.016 1 90.69 103 GLU A C 1
ATOM 787 O O . GLU A 1 103 ? -5.711 -27.672 -14.914 1 90.69 103 GLU A O 1
ATOM 792 N N . ILE A 1 104 ? -5.77 -25.469 -14.898 1 89.56 104 ILE A N 1
ATOM 793 C CA . ILE A 1 104 ? -4.363 -25.297 -14.555 1 89.56 104 ILE A CA 1
ATOM 794 C C . ILE A 1 104 ? -4.184 -25.391 -13.047 1 89.56 104 ILE A C 1
ATOM 796 O O . ILE A 1 104 ? -3.277 -26.078 -12.562 1 89.56 104 ILE A O 1
ATOM 800 N N . ALA A 1 105 ? -5.008 -24.766 -12.344 1 91.94 105 ALA A N 1
ATOM 801 C CA . ALA A 1 105 ? -4.926 -24.688 -10.883 1 91.94 105 ALA A CA 1
ATOM 802 C C . ALA A 1 105 ? -6.309 -24.516 -10.266 1 91.94 105 ALA A C 1
ATOM 804 O O . ALA A 1 105 ? -7.137 -23.766 -10.789 1 91.94 105 ALA A O 1
ATOM 805 N N . ASN A 1 106 ? -6.551 -25.188 -9.242 1 93.75 106 ASN A N 1
ATOM 806 C CA . ASN A 1 106 ? -7.77 -25.094 -8.445 1 93.75 106 ASN A CA 1
ATOM 807 C C . ASN A 1 106 ? -7.52 -25.484 -6.996 1 93.75 106 ASN A C 1
ATOM 809 O O . ASN A 1 106 ? -7.438 -26.672 -6.68 1 93.75 106 ASN A O 1
ATOM 813 N N . GLY A 1 107 ? -7.336 -24.469 -6.23 1 93.94 107 GLY A N 1
ATOM 814 C CA . GLY A 1 107 ? -7.066 -24.781 -4.836 1 93.94 107 GLY A CA 1
ATOM 815 C C . GLY A 1 107 ? -6.586 -23.594 -4.031 1 93.94 107 GLY A C 1
ATOM 816 O O . GLY A 1 107 ? -6.566 -22.469 -4.531 1 93.94 107 GLY A O 1
ATOM 817 N N . THR A 1 108 ? -6.383 -23.891 -2.756 1 94.69 108 THR A N 1
ATOM 818 C CA . THR A 1 108 ? -5.914 -22.906 -1.794 1 94.69 108 THR A CA 1
ATOM 819 C C . THR A 1 108 ? -4.656 -23.391 -1.084 1 94.69 108 THR A C 1
ATOM 821 O O . THR A 1 108 ? -4.566 -24.562 -0.7 1 94.69 108 THR A O 1
ATOM 824 N N . VAL A 1 109 ? -3.699 -22.516 -1.014 1 94.81 109 VAL A N 1
ATOM 825 C CA . VAL A 1 109 ? -2.514 -22.781 -0.208 1 94.81 109 VAL A CA 1
ATOM 826 C C . VAL A 1 109 ? -2.395 -21.75 0.907 1 94.81 109 VAL A C 1
ATOM 828 O O . VAL A 1 109 ? -2.855 -20.625 0.76 1 94.81 109 VAL A O 1
ATOM 831 N N . THR A 1 110 ? -1.849 -22.188 2.008 1 95.75 110 THR A N 1
ATOM 832 C CA . THR A 1 110 ? -1.682 -21.328 3.174 1 95.75 110 THR A CA 1
ATOM 833 C C . THR A 1 110 ? -0.202 -21.094 3.469 1 95.75 110 THR A C 1
ATOM 835 O O . THR A 1 110 ? 0.583 -22.047 3.506 1 95.75 110 THR A O 1
ATOM 838 N N . PHE A 1 111 ? 0.145 -19.922 3.549 1 95.25 111 PHE A N 1
ATOM 839 C CA . PHE A 1 111 ? 1.475 -19.516 3.998 1 95.25 111 PHE A CA 1
ATOM 840 C C . PHE A 1 111 ? 1.423 -18.969 5.418 1 95.25 111 PHE A C 1
ATOM 842 O O . PHE A 1 111 ? 0.64 -18.062 5.707 1 95.25 111 PHE A O 1
ATOM 849 N N . LEU A 1 112 ? 2.254 -19.5 6.273 1 95 112 LEU A N 1
ATOM 850 C CA . LEU A 1 112 ? 2.422 -18.859 7.57 1 95 112 LEU A CA 1
ATOM 851 C C . LEU A 1 112 ? 3.217 -17.562 7.438 1 95 112 LEU A C 1
ATOM 853 O O . LEU A 1 112 ? 4.203 -17.516 6.703 1 95 112 LEU A O 1
ATOM 857 N N . VAL A 1 113 ? 2.643 -16.594 8.055 1 92.12 113 VAL A N 1
ATOM 858 C CA . VAL A 1 113 ? 3.383 -15.336 8.023 1 92.12 113 VAL A CA 1
ATOM 859 C C . VAL A 1 113 ? 4.699 -15.484 8.789 1 92.12 113 VAL A C 1
ATOM 861 O O . VAL A 1 113 ? 4.711 -15.969 9.922 1 92.12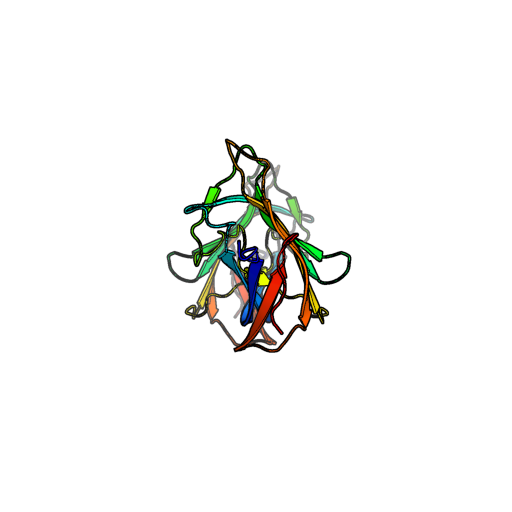 113 VAL A O 1
ATOM 864 N N . ARG A 1 114 ? 5.75 -15.117 8.078 1 89.5 114 ARG A N 1
ATOM 865 C CA . ARG A 1 114 ? 7.09 -15.227 8.648 1 89.5 114 ARG A CA 1
ATOM 866 C C . ARG A 1 114 ? 7.773 -13.867 8.711 1 89.5 114 ARG A C 1
ATOM 868 O O . ARG A 1 114 ? 7.191 -12.852 8.328 1 89.5 114 ARG A O 1
ATOM 875 N N . GLY A 1 115 ? 8.922 -13.883 9.352 1 82.44 115 GLY A N 1
ATOM 876 C CA . GLY A 1 115 ? 9.711 -12.664 9.406 1 82.44 115 GLY A CA 1
ATOM 877 C C . GLY A 1 115 ? 10.312 -12.281 8.07 1 82.44 115 GLY A C 1
ATOM 878 O O . GLY A 1 115 ? 10.312 -13.078 7.133 1 82.44 115 GLY A O 1
ATOM 879 N N . PRO A 1 116 ? 10.82 -11.078 8.031 1 83.88 116 PRO A N 1
ATOM 880 C CA . PRO A 1 116 ? 11.438 -10.609 6.785 1 83.88 116 PRO A CA 1
ATOM 881 C C . PRO A 1 116 ? 12.57 -11.508 6.309 1 83.88 116 PRO A C 1
ATOM 883 O O . PRO A 1 116 ? 13.328 -12.039 7.125 1 83.88 116 PRO A O 1
ATOM 886 N N . GLY A 1 117 ? 12.625 -11.672 5.035 1 87.19 117 GLY A N 1
ATOM 887 C CA . GLY A 1 117 ? 13.703 -12.43 4.422 1 87.19 117 GLY A CA 1
ATOM 888 C C . GLY A 1 117 ? 13.344 -13.883 4.168 1 87.19 117 GLY A C 1
ATOM 889 O O . GLY A 1 117 ? 14.117 -14.617 3.545 1 87.19 117 GLY A O 1
ATOM 890 N N . VAL A 1 118 ? 12.195 -14.336 4.652 1 89.81 118 VAL A N 1
ATOM 891 C CA . VAL A 1 118 ? 11.805 -15.727 4.484 1 89.81 118 VAL A CA 1
ATOM 892 C C . VAL A 1 118 ? 10.984 -15.883 3.199 1 89.81 118 VAL A C 1
ATOM 894 O O . VAL A 1 118 ? 10.094 -15.07 2.922 1 89.81 118 VAL A O 1
ATOM 897 N N . GLU A 1 119 ? 11.375 -16.859 2.502 1 93.06 119 GLU A N 1
ATOM 898 C CA . GLU A 1 119 ? 10.672 -17.219 1.27 1 93.06 119 GLU A CA 1
ATOM 899 C C . GLU A 1 119 ? 10.047 -18.609 1.366 1 93.06 119 GLU A C 1
ATOM 901 O O . GLU A 1 119 ? 10.625 -19.516 1.972 1 93.06 119 GLU A O 1
ATOM 906 N N . GLU A 1 120 ? 8.852 -18.734 0.836 1 94.12 120 GLU A N 1
ATOM 907 C CA . GLU A 1 120 ? 8.18 -20.031 0.79 1 94.12 120 GLU A CA 1
ATOM 908 C C . GLU A 1 120 ? 7.488 -20.25 -0.555 1 94.12 120 GLU A C 1
ATOM 910 O O . GLU A 1 120 ? 6.973 -19.297 -1.153 1 94.12 120 GLU A O 1
ATOM 915 N N . LYS A 1 121 ? 7.504 -21.453 -0.973 1 93.88 121 LYS A N 1
ATOM 916 C CA . LYS A 1 121 ? 6.855 -21.844 -2.223 1 93.88 121 LYS A CA 1
ATOM 917 C C . LYS A 1 121 ? 5.855 -22.969 -1.997 1 93.88 121 LYS A C 1
ATOM 919 O O . LYS A 1 121 ? 6.117 -23.891 -1.222 1 93.88 121 LYS A O 1
ATOM 924 N N . GLN A 1 122 ? 4.672 -22.844 -2.629 1 93.25 122 GLN A N 1
ATOM 925 C CA . GLN A 1 122 ? 3.67 -23.906 -2.596 1 93.25 122 GLN A CA 1
ATOM 926 C C . GLN A 1 122 ? 2.994 -24.062 -3.955 1 93.25 122 GLN A C 1
ATOM 928 O O . GLN A 1 122 ? 2.713 -23.078 -4.637 1 93.25 122 GLN A O 1
ATOM 933 N N . PRO A 1 123 ? 2.699 -25.25 -4.367 1 90.88 123 PRO A N 1
ATOM 934 C CA . PRO A 1 123 ? 1.957 -25.484 -5.609 1 90.88 123 PRO A CA 1
ATOM 935 C C . PRO A 1 123 ? 0.444 -25.422 -5.414 1 90.88 123 PRO A C 1
ATOM 937 O O . PRO A 1 123 ? -0.054 -25.688 -4.316 1 90.88 123 PRO A O 1
ATOM 940 N N . ILE A 1 124 ? -0.173 -24.891 -6.422 1 90.12 124 ILE A N 1
ATOM 941 C CA . ILE A 1 124 ? -1.611 -25.094 -6.559 1 90.12 124 ILE A CA 1
ATOM 942 C C . ILE A 1 124 ? -1.896 -25.922 -7.805 1 90.12 124 ILE A C 1
ATOM 944 O O . ILE A 1 124 ? -1.646 -25.484 -8.93 1 90.12 124 ILE A O 1
ATOM 948 N N . ASN A 1 125 ? -2.518 -27.016 -7.586 1 85.31 125 ASN A N 1
ATOM 949 C CA . ASN A 1 125 ? -2.678 -28 -8.656 1 85.31 125 ASN A CA 1
ATOM 950 C C . ASN A 1 125 ? -4.031 -27.859 -9.344 1 85.31 125 ASN A C 1
ATOM 952 O O . ASN A 1 125 ? -5 -27.406 -8.734 1 85.31 125 ASN A O 1
ATOM 956 N N . GLY A 1 126 ? -3.996 -28.156 -10.562 1 78.94 126 GLY A N 1
ATOM 957 C CA . GLY A 1 126 ? -5.242 -28.328 -11.297 1 78.94 126 GLY A CA 1
ATOM 958 C C . GLY A 1 126 ? -5.789 -29.734 -11.242 1 78.94 126 GLY A C 1
ATOM 959 O O . GLY A 1 126 ? -5.398 -30.531 -10.375 1 78.94 126 GLY A O 1
ATOM 960 N N . LYS A 1 127 ? -6.902 -29.984 -11.984 1 69.31 127 LYS A N 1
ATOM 961 C CA . LYS A 1 127 ? -7.613 -31.25 -12.008 1 69.31 127 LYS A CA 1
ATOM 962 C C . LYS A 1 127 ? -6.641 -32.438 -12.086 1 69.31 127 LYS A C 1
ATOM 964 O O . LYS A 1 127 ? -6.844 -33.469 -11.438 1 69.31 127 LYS A O 1
ATOM 969 N N . TYR A 1 128 ? -5.547 -32.281 -12.875 1 58.25 128 TYR A N 1
ATOM 970 C CA . TYR A 1 128 ? -4.66 -33.438 -13.07 1 58.25 128 TYR A CA 1
ATOM 971 C C . TYR A 1 128 ? -3.33 -33.219 -12.359 1 58.25 128 TYR A C 1
ATOM 973 O O . TYR A 1 128 ? -2.326 -33.844 -12.703 1 58.25 128 TYR A O 1
ATOM 981 N N . GLY A 1 129 ? -3.168 -32.25 -11.562 1 52.47 129 GLY A N 1
ATOM 982 C CA . GLY A 1 129 ? -1.863 -31.953 -10.984 1 52.47 129 GLY A CA 1
ATOM 983 C C . GLY A 1 129 ? -1.541 -32.812 -9.781 1 52.47 129 GLY A C 1
ATOM 984 O O . GLY A 1 129 ? -2.365 -32.938 -8.875 1 52.47 129 GLY A O 1
ATOM 985 N N . SER A 1 130 ? -0.896 -34.031 -10 1 42.53 130 SER A N 1
ATOM 986 C CA . SER A 1 130 ? -0.311 -34.875 -8.953 1 42.53 130 SER A CA 1
ATOM 987 C C . SER A 1 130 ? 0.887 -34.188 -8.305 1 42.53 130 SER A C 1
ATOM 989 O O . SER A 1 130 ? 1.605 -33.406 -8.969 1 42.53 130 SER A O 1
ATOM 991 N N . ILE A 1 131 ? 0.768 -33.562 -7.188 1 40.25 131 ILE A N 1
ATOM 992 C CA . ILE A 1 131 ? 1.93 -33.031 -6.496 1 40.25 131 ILE A CA 1
ATOM 993 C C . ILE A 1 131 ? 2.945 -34.125 -6.23 1 40.25 131 ILE A C 1
ATOM 995 O O . ILE A 1 131 ? 2.594 -35.188 -5.711 1 40.25 131 ILE A O 1
ATOM 999 N N . GLU A 1 132 ? 3.893 -34.344 -7.102 1 34.41 132 GLU A N 1
ATOM 1000 C CA . GLU A 1 132 ? 4.969 -35.156 -6.574 1 34.41 132 GLU A CA 1
ATOM 1001 C C . GLU A 1 132 ? 5.57 -34.562 -5.312 1 34.41 132 GLU A C 1
ATOM 1003 O O . GLU A 1 132 ? 5.926 -33.375 -5.293 1 34.41 132 GLU A O 1
ATOM 1008 N N . ARG A 1 133 ? 5.168 -35.188 -4.16 1 31.53 133 ARG A N 1
ATOM 1009 C CA . ARG A 1 133 ? 5.852 -34.969 -2.887 1 31.53 133 ARG A CA 1
ATOM 1010 C C . ARG A 1 133 ? 7.32 -35.375 -2.979 1 31.53 133 ARG A C 1
ATOM 1012 O O . ARG A 1 133 ? 7.672 -36.312 -3.717 1 31.53 133 ARG A O 1
ATOM 1019 N N . MET B 1 1 ? -0.351 -41.312 -22.141 1 33.06 1 MET B N 1
ATOM 1020 C CA . MET B 1 1 ? 0.118 -39.969 -22.312 1 33.06 1 MET B CA 1
ATOM 1021 C C . MET B 1 1 ? 0.344 -39.281 -20.969 1 33.06 1 MET B C 1
ATOM 1023 O O . MET B 1 1 ? -0.453 -39.438 -20.047 1 33.06 1 MET B O 1
ATOM 1027 N N . ALA B 1 2 ? 1.434 -39.031 -20.516 1 41.69 2 ALA B N 1
ATOM 1028 C CA . ALA B 1 2 ? 1.812 -38.625 -19.156 1 41.69 2 ALA B CA 1
ATOM 1029 C C . ALA B 1 2 ? 0.999 -37.406 -18.719 1 41.69 2 ALA B C 1
ATOM 1031 O O . ALA B 1 2 ? 0.922 -36.406 -19.422 1 41.69 2 ALA B O 1
ATOM 1032 N N . SER B 1 3 ? -0.107 -37.562 -18.188 1 47.72 3 SER B N 1
ATOM 1033 C CA . SER B 1 3 ? -1.033 -36.531 -17.703 1 47.72 3 SER B CA 1
ATOM 1034 C C . SER B 1 3 ? -0.286 -35.344 -17.094 1 47.72 3 SER B C 1
ATOM 1036 O O . SER B 1 3 ? 0.461 -35.5 -16.125 1 47.72 3 SER B O 1
ATOM 1038 N N . THR B 1 4 ? 0.379 -34.688 -18.078 1 56.12 4 THR B N 1
ATOM 1039 C CA . THR B 1 4 ? 1.186 -33.562 -17.656 1 56.12 4 THR B CA 1
ATOM 1040 C C . THR B 1 4 ? 0.445 -32.719 -16.609 1 56.12 4 THR B C 1
ATOM 1042 O O . THR B 1 4 ? -0.727 -32.406 -16.797 1 56.12 4 THR B O 1
ATOM 1045 N N . GLN B 1 5 ? 0.839 -32.875 -15.422 1 65.31 5 GLN B N 1
ATOM 1046 C CA . GLN B 1 5 ? 0.301 -32.219 -14.227 1 65.31 5 GLN B CA 1
ATOM 1047 C C . GLN B 1 5 ? 0.3 -30.719 -14.367 1 65.31 5 GLN B C 1
ATOM 1049 O O . GLN B 1 5 ? 1.342 -30.109 -14.625 1 65.31 5 GLN B O 1
ATOM 1054 N N . GLU B 1 6 ? -0.908 -30.188 -14.672 1 78.38 6 GLU B N 1
ATOM 1055 C CA . GLU B 1 6 ? -1.072 -28.75 -14.734 1 78.38 6 GLU B CA 1
ATOM 1056 C C . GLU B 1 6 ? -1.043 -28.125 -13.344 1 78.38 6 GLU B C 1
ATOM 1058 O O . GLU B 1 6 ? -1.767 -28.562 -12.445 1 78.38 6 GLU B O 1
ATOM 1063 N N . TYR B 1 7 ? -0.013 -27.344 -13.117 1 82.06 7 TYR B N 1
ATOM 1064 C CA . TYR B 1 7 ? -0.044 -26.641 -11.836 1 82.06 7 TYR B CA 1
ATOM 1065 C C . TYR B 1 7 ? 0.642 -25.281 -11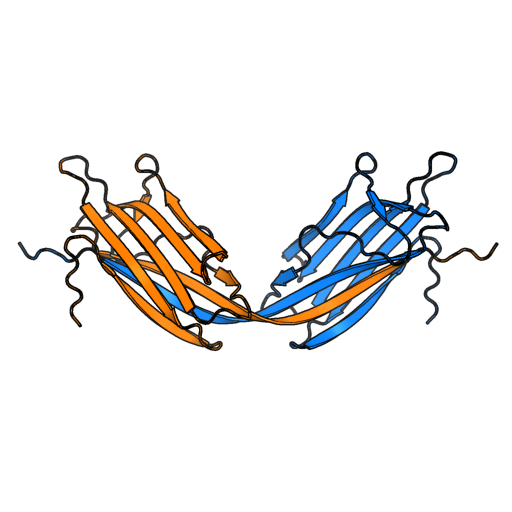.938 1 82.06 7 TYR B C 1
ATOM 1067 O O . TYR B 1 7 ? 1.321 -25 -12.922 1 82.06 7 TYR B O 1
ATOM 1075 N N . ALA B 1 8 ? 0.277 -24.516 -11.078 1 86.88 8 ALA B N 1
ATOM 1076 C CA . ALA B 1 8 ? 0.924 -23.219 -10.836 1 86.88 8 ALA B CA 1
ATOM 1077 C C . ALA B 1 8 ? 1.677 -23.219 -9.508 1 86.88 8 ALA B C 1
ATOM 1079 O O . ALA B 1 8 ? 1.233 -23.844 -8.539 1 86.88 8 ALA B O 1
ATOM 1080 N N . ALA B 1 9 ? 2.859 -22.656 -9.57 1 88.62 9 ALA B N 1
ATOM 1081 C CA . ALA B 1 9 ? 3.658 -22.516 -8.352 1 88.62 9 ALA B CA 1
ATOM 1082 C C . ALA B 1 9 ? 3.527 -21.125 -7.766 1 88.62 9 ALA B C 1
ATOM 1084 O O . ALA B 1 9 ? 3.768 -20.125 -8.453 1 88.62 9 ALA B O 1
ATOM 1085 N N . THR B 1 10 ? 3.125 -21.125 -6.484 1 92.5 10 THR B N 1
ATOM 1086 C CA . THR B 1 10 ? 3 -19.859 -5.789 1 92.5 10 THR B CA 1
ATOM 1087 C C . THR B 1 10 ? 4.184 -19.625 -4.852 1 92.5 10 THR B C 1
ATOM 1089 O O . THR B 1 10 ? 4.586 -20.531 -4.121 1 92.5 10 THR B O 1
ATOM 1092 N N . LYS B 1 11 ? 4.723 -18.469 -4.992 1 92.94 11 LYS B N 1
ATOM 1093 C CA . LYS B 1 11 ? 5.836 -18.078 -4.129 1 92.94 11 LYS B CA 1
ATOM 1094 C C . LYS B 1 11 ? 5.504 -16.797 -3.354 1 92.94 11 LYS B C 1
ATOM 1096 O O . LYS B 1 11 ? 4.902 -15.875 -3.898 1 92.94 11 LYS B O 1
ATOM 1101 N N . VAL B 1 12 ? 5.906 -16.859 -2.082 1 93.25 12 VAL B N 1
ATOM 1102 C CA . VAL B 1 12 ? 5.781 -15.672 -1.254 1 93.25 12 VAL B CA 1
ATOM 1103 C C . VAL B 1 12 ? 7.125 -15.336 -0.614 1 93.25 12 VAL B C 1
ATOM 1105 O O . VAL B 1 12 ? 7.844 -16.234 -0.165 1 93.25 12 VAL B O 1
ATOM 1108 N N . MET B 1 13 ? 7.5 -14.102 -0.698 1 93.31 13 MET B N 1
ATOM 1109 C CA . MET B 1 13 ? 8.641 -13.547 0.03 1 93.31 13 MET B CA 1
ATOM 1110 C C . MET B 1 13 ? 8.18 -12.492 1.037 1 93.31 13 MET B C 1
ATOM 1112 O O . MET B 1 13 ? 7.512 -11.531 0.671 1 93.31 13 MET B O 1
ATOM 1116 N N . PHE B 1 14 ? 8.555 -12.789 2.287 1 90.25 14 PHE B N 1
ATOM 1117 C CA . PHE B 1 14 ? 8.273 -11.781 3.297 1 90.25 14 PHE B CA 1
ATOM 1118 C C . PHE B 1 14 ? 9.453 -10.828 3.459 1 90.25 14 PHE B C 1
ATOM 1120 O O . PHE B 1 14 ? 10.602 -11.273 3.527 1 90.25 14 PHE B O 1
ATOM 1127 N N . SER B 1 15 ? 9.156 -9.57 3.396 1 86.12 15 SER B N 1
ATOM 1128 C CA . SER B 1 15 ? 10.203 -8.57 3.555 1 86.12 15 SER B CA 1
ATOM 1129 C C . SER B 1 15 ? 9.781 -7.488 4.551 1 86.12 15 SER B C 1
ATOM 1131 O O . SER B 1 15 ? 8.602 -7.34 4.855 1 86.12 15 SER B O 1
ATOM 1133 N N . ASN B 1 16 ? 10.828 -6.969 5.176 1 83.19 16 ASN B N 1
ATOM 1134 C CA . ASN B 1 16 ? 10.617 -5.801 6.027 1 83.19 16 ASN B CA 1
ATOM 1135 C C . ASN B 1 16 ? 10.508 -4.52 5.207 1 83.19 16 ASN B C 1
ATOM 1137 O O . ASN B 1 16 ? 11.32 -4.285 4.309 1 83.19 16 ASN B O 1
ATOM 1141 N N . ASN B 1 17 ? 9.383 -4 5.387 1 82.38 17 ASN B N 1
ATOM 1142 C CA . ASN B 1 17 ? 9.258 -2.68 4.773 1 82.38 17 ASN B CA 1
ATOM 1143 C C . ASN B 1 17 ? 8.992 -1.6 5.816 1 82.38 17 ASN B C 1
ATOM 1145 O O . ASN B 1 17 ? 8.445 -1.883 6.887 1 82.38 17 ASN B O 1
ATOM 1149 N N . VAL B 1 18 ? 9.609 -0.527 5.543 1 85.25 18 VAL B N 1
ATOM 1150 C CA . VAL B 1 18 ? 9.32 0.615 6.402 1 85.25 18 VAL B CA 1
ATOM 1151 C C . VAL B 1 18 ? 8.125 1.386 5.844 1 85.25 18 VAL B C 1
ATOM 1153 O O . VAL B 1 18 ? 8.031 1.605 4.637 1 85.25 18 VAL B O 1
ATOM 1156 N N . GLN B 1 19 ? 7.188 1.596 6.672 1 89.31 19 GLN B N 1
ATOM 1157 C CA . GLN B 1 19 ? 6.027 2.416 6.344 1 89.31 19 GLN B CA 1
ATOM 1158 C C . GLN B 1 19 ? 6.039 3.729 7.121 1 89.31 19 GLN B C 1
ATOM 1160 O O . GLN B 1 19 ? 6.469 3.766 8.273 1 89.31 19 GLN B O 1
ATOM 1165 N N . ALA B 1 20 ? 5.602 4.715 6.426 1 92.12 20 ALA B N 1
ATOM 1166 C CA . ALA B 1 20 ? 5.383 6.004 7.078 1 92.12 20 ALA B CA 1
ATOM 1167 C C . ALA B 1 20 ? 3.893 6.273 7.27 1 92.12 20 ALA B C 1
ATOM 1169 O O . ALA B 1 20 ? 3.113 6.207 6.316 1 92.12 20 ALA B O 1
ATOM 1170 N N . THR B 1 21 ? 3.498 6.441 8.461 1 93.38 21 THR B N 1
ATOM 1171 C CA . THR B 1 21 ? 2.143 6.879 8.773 1 93.38 21 THR B CA 1
ATOM 1172 C C . THR B 1 21 ? 2.115 8.375 9.086 1 93.38 21 THR B C 1
ATOM 1174 O O . THR B 1 21 ? 2.848 8.844 9.953 1 93.38 21 THR B O 1
ATOM 1177 N N . LEU B 1 22 ? 1.205 9.031 8.312 1 95.75 22 LEU B N 1
ATOM 1178 C CA . LEU B 1 22 ? 1.198 10.492 8.367 1 95.75 22 LEU B CA 1
ATOM 1179 C C . LEU B 1 22 ? -0.088 11 9.016 1 95.75 22 LEU B C 1
ATOM 1181 O O . LEU B 1 22 ? -1.151 10.398 8.844 1 95.75 22 LEU B O 1
ATOM 1185 N N . SER B 1 23 ? 0.039 12.031 9.766 1 95.94 23 SER B N 1
ATOM 1186 C CA . SER B 1 23 ? -1.098 12.828 10.219 1 95.94 23 SER B CA 1
ATOM 1187 C C . SER B 1 23 ? -0.794 14.32 10.141 1 95.94 23 SER B C 1
ATOM 1189 O O . SER B 1 23 ? 0.357 14.734 10.289 1 95.94 23 SER B O 1
ATOM 1191 N N . VAL B 1 24 ? -1.82 15.07 9.789 1 94.69 24 VAL B N 1
ATOM 1192 C CA . VAL B 1 24 ? -1.736 16.531 9.75 1 94.69 24 VAL B CA 1
ATOM 1193 C C . VAL B 1 24 ? -2.82 17.125 10.641 1 94.69 24 VAL B C 1
ATOM 1195 O O . VAL B 1 24 ? -4.008 16.859 10.445 1 94.69 24 VAL B O 1
ATOM 1198 N N . LYS B 1 25 ? -2.387 17.875 11.594 1 94 25 LYS B N 1
ATOM 1199 C CA . LYS B 1 25 ? -3.309 18.5 12.539 1 94 25 LYS B CA 1
ATOM 1200 C C . LYS B 1 25 ? -3.436 20 12.281 1 94 25 LYS B C 1
ATOM 1202 O O . LYS B 1 25 ? -2.43 20.688 12.102 1 94 25 LYS B O 1
ATOM 1207 N N . LEU B 1 26 ? -4.688 20.375 12.234 1 91.56 26 LEU B N 1
ATOM 1208 C CA . LEU B 1 26 ? -4.902 21.828 12.203 1 91.56 26 LEU B CA 1
ATOM 1209 C C . LEU B 1 26 ? -4.703 22.438 13.586 1 91.56 26 LEU B C 1
ATOM 1211 O O . LEU B 1 26 ? -5.457 22.125 14.516 1 91.56 26 LEU B O 1
ATOM 1215 N N . ILE B 1 27 ? -3.734 23.219 13.695 1 85.56 27 ILE B N 1
ATOM 1216 C CA . ILE B 1 27 ? -3.477 23.812 15 1 85.56 27 ILE B CA 1
ATOM 1217 C C . ILE B 1 27 ? -4.254 25.125 15.133 1 85.56 27 ILE B C 1
ATOM 1219 O O . ILE B 1 27 ? -4.891 25.375 16.156 1 85.56 27 ILE B O 1
ATOM 1223 N N . ASN B 1 28 ? -4.195 25.953 14.156 1 77 28 ASN B N 1
ATOM 1224 C CA . ASN B 1 28 ? -4.984 27.172 14.18 1 77 28 ASN B CA 1
ATOM 1225 C C . ASN B 1 28 ? -5.418 27.594 12.773 1 77 28 ASN B C 1
ATOM 1227 O O . ASN B 1 28 ? -4.664 27.422 11.812 1 77 28 ASN B O 1
ATOM 1231 N N . GLY B 1 29 ? -6.781 27.859 12.617 1 64.56 29 GLY B N 1
ATOM 1232 C CA . GLY B 1 29 ? -7.375 28.344 11.383 1 64.56 29 GLY B CA 1
ATOM 1233 C C . GLY B 1 29 ? -7.84 29.781 11.477 1 64.56 29 GLY B C 1
ATOM 1234 O O . GLY B 1 29 ? -8.914 30.125 10.969 1 64.56 29 GLY B O 1
ATOM 1235 N N . ASP B 1 30 ? -7.18 30.656 11.883 1 68 30 ASP B N 1
ATOM 1236 C CA . ASP B 1 30 ? -7.445 32.094 12.023 1 68 30 ASP B CA 1
ATOM 1237 C C . ASP B 1 30 ? -8.594 32.344 13 1 68 30 ASP B C 1
ATOM 1239 O O . ASP B 1 30 ? -9.352 33.281 12.828 1 68 30 ASP B O 1
ATOM 1243 N N . GLY B 1 31 ? -8.75 31.484 13.883 1 73.69 31 GLY B N 1
ATOM 1244 C CA . GLY B 1 31 ? -9.734 31.719 14.922 1 73.69 31 GLY B CA 1
ATOM 1245 C C . GLY B 1 31 ? -11.117 31.188 14.562 1 73.69 31 GLY B C 1
ATOM 1246 O O . GLY B 1 31 ? -12.047 31.266 15.367 1 73.69 31 GLY B O 1
ATOM 1247 N N . GLU B 1 32 ? -11.359 30.812 13.305 1 78.56 32 GLU B N 1
ATOM 1248 C CA . GLU B 1 32 ? -12.633 30.219 12.922 1 78.56 32 GLU B CA 1
ATOM 1249 C C . GLU B 1 32 ? -12.75 28.781 13.422 1 78.56 32 GLU B C 1
ATOM 1251 O O . GLU B 1 32 ? -11.773 28.031 13.422 1 78.56 32 GLU B O 1
ATOM 1256 N N . ASP B 1 33 ? -13.969 28.5 13.922 1 87 33 ASP B N 1
ATOM 1257 C CA . ASP B 1 33 ? -14.305 27.172 14.406 1 87 33 ASP B CA 1
ATOM 1258 C C . ASP B 1 33 ? -15.711 26.766 13.984 1 87 33 ASP B C 1
ATOM 1260 O O . ASP B 1 33 ? -16.703 27.266 14.516 1 87 33 ASP B O 1
ATOM 1264 N N . PRO B 1 34 ? -15.719 25.828 13.016 1 91.56 34 PRO B N 1
ATOM 1265 C CA . PRO B 1 34 ? -14.648 25.188 12.266 1 91.56 34 PRO B CA 1
ATOM 1266 C C . PRO B 1 34 ? -14.062 26.078 11.172 1 91.56 34 PRO B C 1
ATOM 1268 O O . PRO B 1 34 ? -14.711 27.031 10.734 1 91.56 34 PRO B O 1
ATOM 1271 N N . ALA B 1 35 ? -12.828 25.719 10.828 1 91.19 35 ALA B N 1
ATOM 1272 C CA . ALA B 1 35 ? -12.25 26.234 9.594 1 91.19 35 ALA B CA 1
ATOM 1273 C C . ALA B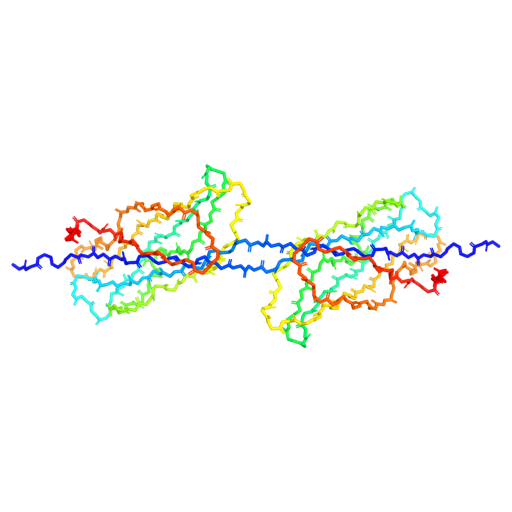 1 35 ? -12.773 25.484 8.383 1 91.19 35 ALA B C 1
ATOM 1275 O O . ALA B 1 35 ? -13.023 24.266 8.453 1 91.19 35 ALA B O 1
ATOM 1276 N N . GLN B 1 36 ? -12.953 26.172 7.301 1 94.12 36 GLN B N 1
ATOM 1277 C CA . GLN B 1 36 ? -13.32 25.547 6.039 1 94.12 36 GLN B CA 1
ATOM 1278 C C . GLN B 1 36 ? -12.094 25.328 5.156 1 94.12 36 GLN B C 1
ATOM 1280 O O . GLN B 1 36 ? -11.711 26.203 4.387 1 94.12 36 GLN B O 1
ATOM 1285 N N . VAL B 1 37 ? -11.555 24.141 5.242 1 94.75 37 VAL B N 1
ATOM 1286 C CA . VAL B 1 37 ? -10.203 23.875 4.754 1 94.75 37 VAL B CA 1
ATOM 1287 C C . VAL B 1 37 ? -10.273 23.328 3.332 1 94.75 37 VAL B C 1
ATOM 1289 O O . VAL B 1 37 ? -11.102 22.469 3.029 1 94.75 37 VAL B O 1
ATOM 1292 N N . TYR B 1 38 ? -9.484 23.906 2.459 1 96.38 38 TYR B N 1
ATOM 1293 C CA . TYR B 1 38 ? -9.242 23.375 1.123 1 96.38 38 TYR B CA 1
ATOM 1294 C C . TYR B 1 38 ? -7.773 23.531 0.732 1 96.38 38 TYR B C 1
ATOM 1296 O O . TYR B 1 38 ? -7.004 24.188 1.436 1 96.38 38 TYR B O 1
ATOM 1304 N N . GLY B 1 39 ? -7.375 22.812 -0.323 1 97.38 39 GLY B N 1
ATOM 1305 C CA . GLY B 1 39 ? -5.988 22.844 -0.762 1 97.38 39 GLY B CA 1
ATOM 1306 C C . GLY B 1 39 ? -5.418 21.453 -1 1 97.38 39 GLY B C 1
ATOM 1307 O O . GLY B 1 39 ? -6.117 20.562 -1.496 1 97.38 39 GLY B O 1
ATOM 1308 N N . SER B 1 40 ? -4.09 21.438 -0.737 1 97.62 40 SER B N 1
ATOM 1309 C CA . SER B 1 40 ? -3.463 20.172 -1.057 1 97.62 40 SER B CA 1
ATOM 1310 C C . SER B 1 40 ? -2.328 19.844 -0.088 1 97.62 40 SER B C 1
ATOM 1312 O O . SER B 1 40 ? -1.702 20.766 0.461 1 97.62 40 SER B O 1
ATOM 1314 N N . ILE B 1 41 ? -2.184 18.609 0.189 1 96.69 41 ILE B N 1
ATOM 1315 C CA . ILE B 1 41 ? -1.021 18.031 0.849 1 96.69 41 ILE B CA 1
ATOM 1316 C C . ILE B 1 41 ? -0.453 16.891 -0.011 1 96.69 41 ILE B C 1
ATOM 1318 O O . ILE B 1 41 ? -1.173 15.961 -0.376 1 96.69 41 ILE B O 1
ATOM 1322 N N . THR B 1 42 ? 0.82 16.984 -0.379 1 97.06 42 THR B N 1
ATOM 1323 C CA . THR B 1 42 ? 1.499 15.977 -1.178 1 97.06 42 THR B CA 1
ATOM 1324 C C . THR B 1 42 ? 2.799 15.539 -0.507 1 97.06 42 THR B C 1
ATOM 1326 O O . THR B 1 42 ? 3.332 16.25 0.346 1 97.06 42 THR B O 1
ATOM 1329 N N . GLY B 1 43 ? 3.166 14.359 -0.778 1 96.31 43 GLY B N 1
ATOM 1330 C CA . GLY B 1 43 ? 4.445 13.828 -0.34 1 96.31 43 GLY B CA 1
ATOM 1331 C C . GLY B 1 43 ? 5.27 13.25 -1.473 1 96.31 43 GLY B C 1
ATOM 1332 O O . GLY B 1 43 ? 4.75 13.008 -2.564 1 96.31 43 GLY B O 1
ATOM 1333 N N . ARG B 1 44 ? 6.566 13.125 -1.227 1 95.81 44 ARG B N 1
ATOM 1334 C CA . ARG B 1 44 ? 7.422 12.469 -2.209 1 95.81 44 ARG B CA 1
ATOM 1335 C C . ARG B 1 44 ? 8.656 11.875 -1.546 1 95.81 44 ARG B C 1
ATOM 1337 O O . ARG B 1 44 ? 9.125 12.383 -0.525 1 95.81 44 ARG B O 1
ATOM 1344 N N . PHE B 1 45 ? 8.992 10.742 -2.135 1 94.19 45 PHE B N 1
ATOM 1345 C CA . PHE B 1 45 ? 10.328 10.195 -1.928 1 94.19 45 PHE B CA 1
ATOM 1346 C C . PHE B 1 45 ? 11.219 10.477 -3.129 1 94.19 45 PHE B C 1
ATOM 1348 O O . PHE B 1 45 ? 11 9.938 -4.215 1 94.19 45 PHE B O 1
ATOM 1355 N N . GLY B 1 46 ? 12.125 11.281 -2.99 1 88.19 46 GLY B N 1
ATOM 1356 C CA . GLY B 1 46 ? 12.945 11.633 -4.137 1 88.19 46 GLY B CA 1
ATOM 1357 C C . GLY B 1 46 ? 12.172 12.375 -5.215 1 88.19 46 GLY B C 1
ATOM 1358 O O . GLY B 1 46 ? 11.203 13.078 -4.918 1 88.19 46 GLY B O 1
ATOM 1359 N N . ILE B 1 47 ? 12.586 12.352 -6.43 1 84.56 47 ILE B N 1
ATOM 1360 C CA . ILE B 1 47 ? 12.047 13.211 -7.484 1 84.56 47 ILE B CA 1
ATOM 1361 C C . ILE B 1 47 ? 10.891 12.5 -8.18 1 84.56 47 ILE B C 1
ATOM 1363 O O . ILE B 1 47 ? 10.008 13.148 -8.75 1 84.56 47 ILE B O 1
ATOM 1367 N N . SER B 1 48 ? 10.922 11.117 -8.125 1 82.75 48 SER B N 1
ATOM 1368 C CA . SER B 1 48 ? 10 10.422 -9.023 1 82.75 48 SER B CA 1
ATOM 1369 C C . SER B 1 48 ? 8.883 9.742 -8.242 1 82.75 48 SER B C 1
ATOM 1371 O O . SER B 1 48 ? 7.914 9.258 -8.836 1 82.75 48 SER B O 1
ATOM 1373 N N . ASN B 1 49 ? 8.883 9.695 -6.988 1 90.56 49 ASN B N 1
ATOM 1374 C CA . ASN B 1 49 ? 7.898 8.977 -6.195 1 90.56 49 ASN B CA 1
ATOM 1375 C C . ASN B 1 49 ? 7 9.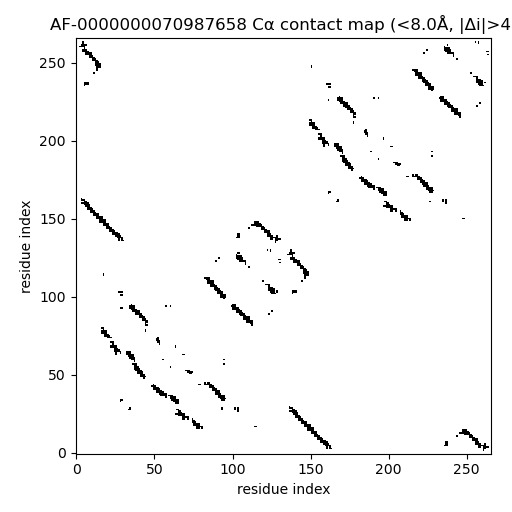93 -5.414 1 90.56 49 ASN B C 1
ATOM 1377 O O . ASN B 1 49 ? 7.195 10.133 -4.215 1 90.56 49 ASN B O 1
ATOM 1381 N N . GLN B 1 50 ? 6 10.43 -6.16 1 93.5 50 GLN B N 1
ATOM 1382 C CA . GLN B 1 50 ? 5.082 11.383 -5.551 1 93.5 50 GLN B CA 1
ATOM 1383 C C . GLN B 1 50 ? 3.758 10.727 -5.184 1 93.5 50 GLN B C 1
ATOM 1385 O O . GLN B 1 50 ? 3.342 9.758 -5.828 1 93.5 50 GLN B O 1
ATOM 1390 N N . PHE B 1 51 ? 3.152 11.18 -4.129 1 93.44 51 PHE B N 1
ATOM 1391 C CA . PHE B 1 51 ? 1.833 10.711 -3.725 1 93.44 51 PHE B CA 1
ATOM 1392 C C . PHE B 1 51 ? 0.998 11.852 -3.166 1 93.44 51 PHE B C 1
ATOM 1394 O O . PHE B 1 51 ? 1.544 12.852 -2.691 1 93.44 51 PHE B O 1
ATOM 1401 N N . SER B 1 52 ? -0.28 11.758 -3.348 1 96.12 52 SER B N 1
ATOM 1402 C CA . SER B 1 52 ? -1.215 12.75 -2.834 1 96.12 52 SER B CA 1
ATOM 1403 C C . SER B 1 52 ? -1.823 12.305 -1.508 1 96.12 52 SER B C 1
ATOM 1405 O O . SER B 1 52 ? -2.197 11.141 -1.35 1 96.12 52 SER B O 1
ATOM 1407 N N . LEU B 1 53 ? -1.924 13.195 -0.561 1 96.81 53 LEU B N 1
ATOM 1408 C CA . LEU B 1 53 ? -2.482 12.898 0.755 1 96.81 53 LEU B CA 1
ATOM 1409 C C . LEU B 1 53 ? -3.828 13.594 0.939 1 96.81 53 LEU B C 1
ATOM 1411 O O . LEU B 1 53 ? -4.684 13.117 1.687 1 96.81 53 LEU B O 1
ATOM 1415 N N . PHE B 1 54 ? -3.99 14.703 0.399 1 97.19 54 PHE B N 1
ATOM 1416 C CA . PHE B 1 54 ? -5.176 15.547 0.493 1 97.19 54 PHE B CA 1
ATOM 1417 C C . PHE B 1 54 ? -5.281 16.469 -0.713 1 97.19 54 PHE B C 1
ATOM 1419 O O . PHE B 1 54 ? -4.293 17.094 -1.113 1 97.19 54 PHE B O 1
ATOM 1426 N N . ASN B 1 55 ? -6.402 16.469 -1.264 1 97.62 55 ASN B N 1
ATOM 1427 C CA . ASN B 1 55 ? -6.656 17.344 -2.402 1 97.62 55 ASN B CA 1
ATOM 1428 C C . ASN B 1 55 ? -8.125 17.734 -2.498 1 97.62 55 ASN B C 1
ATOM 1430 O O . ASN B 1 55 ? -8.961 16.922 -2.887 1 97.62 55 ASN B O 1
ATOM 1434 N N . ARG B 1 56 ? -8.32 18.953 -2.111 1 97.56 56 ARG B N 1
ATOM 1435 C CA . ARG B 1 56 ? -9.688 19.469 -2.154 1 97.56 56 ARG B CA 1
ATOM 1436 C C . ARG B 1 56 ? -9.734 20.859 -2.764 1 97.56 56 ARG B C 1
ATOM 1438 O O . ARG B 1 56 ? -9.102 21.781 -2.25 1 97.56 56 ARG B O 1
ATOM 1445 N N . PRO B 1 57 ? -10.492 20.953 -3.906 1 97.5 57 PRO B N 1
ATOM 1446 C CA . PRO B 1 57 ? -10.727 22.312 -4.375 1 97.5 57 PRO B CA 1
ATOM 1447 C C . PRO B 1 57 ? -11.578 23.141 -3.412 1 97.5 57 PRO B C 1
ATOM 1449 O O . PRO B 1 57 ? -12.18 22.578 -2.486 1 97.5 57 PRO B O 1
ATOM 1452 N N . GLN B 1 58 ? -11.578 24.453 -3.641 1 96.69 58 GLN B N 1
ATOM 1453 C CA . GLN B 1 58 ? -12.312 25.344 -2.758 1 96.69 58 GLN B CA 1
ATOM 1454 C C . GLN B 1 58 ? -13.773 24.938 -2.637 1 96.69 58 GLN B C 1
ATOM 1456 O O . GLN B 1 58 ? -14.359 25.031 -1.556 1 96.69 58 GLN B O 1
ATOM 1461 N N . SER B 1 59 ? -14.367 24.469 -3.734 1 96.94 59 SER B N 1
ATOM 1462 C CA . SER B 1 59 ? -15.781 24.125 -3.77 1 96.94 59 SER B CA 1
ATOM 1463 C C . SER B 1 59 ? -16.062 22.875 -2.932 1 96.94 59 SER B C 1
ATOM 1465 O O . SER B 1 59 ? -17.219 22.594 -2.611 1 96.94 59 SER B O 1
ATOM 1467 N N . GLN B 1 60 ? -15.062 22.203 -2.576 1 97.88 60 GLN B N 1
ATOM 1468 C CA . GLN B 1 60 ? -15.227 20.969 -1.812 1 97.88 60 GLN B CA 1
ATOM 1469 C C . GLN B 1 60 ? -14.523 21.062 -0.461 1 97.88 60 GLN B C 1
ATOM 1471 O O . GLN B 1 60 ? -14.031 20.062 0.059 1 97.88 60 GLN B O 1
ATOM 1476 N N . ARG B 1 61 ? -14.43 22.266 0.011 1 96.62 61 ARG B N 1
ATOM 1477 C CA . ARG B 1 61 ? -13.805 22.516 1.308 1 96.62 61 ARG B CA 1
ATOM 1478 C C . ARG B 1 61 ? -14.492 21.703 2.404 1 96.62 61 ARG B C 1
ATOM 1480 O O . ARG B 1 61 ? -15.664 21.328 2.271 1 96.62 61 ARG B O 1
ATOM 1487 N N . ILE B 1 62 ? -13.703 21.406 3.434 1 96.94 62 ILE B N 1
ATOM 1488 C CA . ILE B 1 62 ? -14.227 20.609 4.539 1 96.94 62 ILE B CA 1
ATOM 1489 C C . ILE B 1 62 ? -14.086 21.391 5.848 1 96.94 62 ILE B C 1
ATOM 1491 O O . ILE B 1 62 ? -13.234 22.266 5.965 1 96.94 62 ILE B O 1
ATOM 1495 N N . ASP B 1 63 ? -14.938 21 6.77 1 95.12 63 ASP B N 1
ATOM 1496 C CA . ASP B 1 63 ? -14.852 21.562 8.117 1 95.12 63 ASP B CA 1
ATOM 1497 C C . ASP B 1 63 ? -13.805 20.828 8.953 1 95.12 63 ASP B C 1
ATOM 1499 O O . ASP B 1 63 ? -13.875 19.609 9.086 1 95.12 63 ASP B O 1
ATOM 1503 N N . VAL B 1 64 ? -12.875 21.594 9.43 1 94.44 64 VAL B N 1
ATOM 1504 C CA . VAL B 1 64 ? -11.898 21.047 10.367 1 94.44 64 VAL B CA 1
ATOM 1505 C C . VAL B 1 64 ? -11.758 21.984 11.57 1 94.44 64 VAL B C 1
ATOM 1507 O O . VAL B 1 64 ? -11.531 23.188 11.406 1 94.44 64 VAL B O 1
ATOM 1510 N N . ARG B 1 65 ? -11.875 21.469 12.727 1 93.25 65 ARG B N 1
ATOM 1511 C CA . ARG B 1 65 ? -11.727 22.297 13.922 1 93.25 65 ARG B CA 1
ATOM 1512 C C . ARG B 1 65 ? -10.266 22.359 14.359 1 93.25 65 ARG B C 1
ATOM 1514 O O . ARG B 1 65 ? -9.5 21.422 14.133 1 93.25 65 ARG B O 1
ATOM 1521 N N . PRO B 1 66 ? -9.945 23.562 14.914 1 89.5 66 PRO B N 1
ATOM 1522 C CA . PRO B 1 66 ? -8.602 23.594 15.492 1 89.5 66 PRO B CA 1
ATOM 1523 C C . PRO B 1 66 ? -8.336 22.453 16.453 1 89.5 66 PRO B C 1
ATOM 1525 O O . PRO B 1 66 ? -9.188 22.141 17.297 1 89.5 66 PRO B O 1
ATOM 1528 N N . GLY B 1 67 ? -7.207 21.797 16.281 1 91 67 GLY B N 1
ATOM 1529 C CA . GLY B 1 67 ? -6.867 20.656 17.109 1 91 67 GLY B CA 1
ATOM 1530 C C . GLY B 1 67 ? -7.281 19.328 16.516 1 91 67 GLY B C 1
ATOM 1531 O O . GLY B 1 67 ? -6.945 18.266 17.047 1 91 67 GLY B O 1
ATOM 1532 N N . GLU B 1 68 ? -7.934 19.422 15.406 1 93.31 68 GLU B N 1
ATOM 1533 C CA . GLU B 1 68 ? -8.375 18.188 14.75 1 93.31 68 GLU B CA 1
ATOM 1534 C C . GLU B 1 68 ? -7.477 17.844 13.562 1 93.31 68 GLU B C 1
ATOM 1536 O O . GLU B 1 68 ? -6.746 18.688 13.062 1 93.31 68 GLU B O 1
ATOM 1541 N N . PHE B 1 69 ? -7.637 16.656 13.164 1 95.25 69 PHE B N 1
ATOM 1542 C CA . PHE B 1 69 ? -6.82 16.172 12.055 1 95.25 69 PHE B CA 1
ATOM 1543 C C . PHE B 1 69 ? -7.516 16.406 10.727 1 95.25 69 PHE B C 1
ATOM 1545 O O . PHE B 1 69 ? -8.734 16.25 10.617 1 95.25 69 PHE B O 1
ATOM 1552 N N . ILE B 1 70 ? -6.68 16.812 9.836 1 96 70 ILE B N 1
ATOM 1553 C CA . ILE B 1 70 ? -7.137 16.844 8.453 1 96 70 ILE B CA 1
ATOM 1554 C C . ILE B 1 70 ? -7.227 15.422 7.906 1 96 70 ILE B C 1
ATOM 1556 O O . ILE B 1 70 ? -6.25 14.672 7.961 1 96 70 ILE B O 1
ATOM 1560 N N . PRO B 1 71 ? -8.336 15.117 7.398 1 96.56 71 PRO B N 1
ATOM 1561 C CA . PRO B 1 71 ? -8.461 13.75 6.898 1 96.56 71 PRO B CA 1
ATOM 1562 C C . PRO B 1 71 ? -7.633 13.5 5.645 1 96.56 71 PRO B C 1
ATOM 1564 O O . PRO B 1 71 ? -7.902 14.086 4.594 1 96.56 71 PRO B O 1
ATOM 1567 N N . LEU B 1 72 ? -6.715 12.555 5.75 1 96.56 72 LEU B N 1
ATOM 1568 C CA . LEU B 1 72 ? -5.855 12.203 4.625 1 96.56 72 LEU B CA 1
ATOM 1569 C C . LEU B 1 72 ? -6.457 11.047 3.826 1 96.56 72 LEU B C 1
ATOM 1571 O O . LEU B 1 72 ? -7.055 10.141 4.402 1 96.56 72 LEU B O 1
ATOM 1575 N N . SER B 1 73 ? -6.297 11.109 2.529 1 94.12 73 SER B N 1
ATOM 1576 C CA . SER B 1 73 ? -6.812 10.062 1.658 1 94.12 73 SER B CA 1
ATOM 1577 C C . SER B 1 73 ? -6 8.781 1.802 1 94.12 73 SER B C 1
ATOM 1579 O O . SER B 1 73 ? -6.52 7.68 1.592 1 94.12 73 SER B O 1
ATOM 1581 N N . GLN B 1 74 ? -4.715 8.828 2.139 1 90.44 74 GLN B N 1
ATOM 1582 C CA . GLN B 1 74 ? -3.775 7.723 2.314 1 90.44 74 GLN B CA 1
ATOM 1583 C C . GLN B 1 74 ? -2.787 8.016 3.439 1 90.44 74 GLN B C 1
ATOM 1585 O O . GLN B 1 74 ? -1.669 8.469 3.189 1 90.44 74 GLN B O 1
ATOM 1590 N N . PRO B 1 75 ? -3.189 7.723 4.68 1 92.06 75 PRO B N 1
ATOM 1591 C CA . PRO B 1 75 ? -2.355 8.133 5.812 1 92.06 75 PRO B CA 1
ATOM 1592 C C . PRO B 1 75 ? -1.083 7.293 5.938 1 92.06 75 PRO B C 1
ATOM 1594 O O . PRO B 1 75 ? -0.16 7.676 6.664 1 92.06 75 PRO B O 1
ATOM 1597 N N . SER B 1 76 ? -1.067 6.18 5.219 1 90.44 76 SER B N 1
ATOM 1598 C CA . SER B 1 76 ? 0.113 5.328 5.293 1 90.44 76 SER B CA 1
ATOM 1599 C C . SER B 1 76 ? 0.714 5.098 3.91 1 90.44 76 SER B C 1
ATOM 1601 O O . SER B 1 76 ? -0.009 4.82 2.951 1 90.44 76 SER B O 1
ATOM 1603 N N . VAL B 1 77 ? 2.062 5.316 3.84 1 89.88 77 VAL B N 1
ATOM 1604 C CA . VAL B 1 77 ? 2.762 5.102 2.578 1 89.88 77 VAL B CA 1
ATOM 1605 C C . VAL B 1 77 ? 3.967 4.191 2.801 1 89.88 77 VAL B C 1
ATOM 1607 O O . VAL B 1 77 ? 4.637 4.281 3.832 1 89.88 77 VAL B O 1
ATOM 1610 N N . ASN B 1 78 ? 4.23 3.312 1.854 1 87.06 78 ASN B N 1
ATOM 1611 C CA . ASN B 1 78 ? 5.453 2.516 1.885 1 87.06 78 ASN B CA 1
ATOM 1612 C C . ASN B 1 78 ? 6.684 3.369 1.603 1 87.06 78 ASN B C 1
ATOM 1614 O O . ASN B 1 78 ? 6.688 4.172 0.667 1 87.06 78 ASN B O 1
ATOM 1618 N N . VAL B 1 79 ? 7.645 3.154 2.418 1 90 79 VAL B N 1
ATOM 1619 C CA . VAL B 1 79 ? 8.914 3.836 2.197 1 90 79 VAL B CA 1
ATOM 1620 C C . VAL B 1 79 ? 9.789 3.006 1.263 1 90 79 VAL B C 1
ATOM 1622 O O . VAL B 1 79 ? 10.125 1.857 1.569 1 90 79 VAL B O 1
ATOM 1625 N N . PRO B 1 80 ? 10.117 3.707 0.151 1 86.5 80 PRO B N 1
ATOM 1626 C CA . PRO B 1 80 ? 11.047 2.959 -0.707 1 86.5 80 PRO B CA 1
ATOM 1627 C C . PRO B 1 80 ? 12.359 2.617 -0.005 1 86.5 80 PRO B C 1
ATOM 1629 O O . PRO B 1 80 ? 12.859 3.414 0.792 1 86.5 80 PRO B O 1
ATOM 1632 N N . GLU B 1 81 ? 12.891 1.462 -0.355 1 81.62 81 GLU B N 1
ATOM 1633 C CA . GLU B 1 81 ? 14.117 0.969 0.273 1 81.62 81 GLU B CA 1
ATOM 1634 C C . GLU B 1 81 ? 15.25 1.983 0.149 1 81.62 81 GLU B C 1
ATOM 1636 O O . GLU B 1 81 ? 16.016 2.182 1.092 1 81.62 81 GLU B O 1
ATOM 1641 N N . ALA B 1 82 ? 15.32 2.664 -0.916 1 84.75 82 ALA B N 1
ATOM 1642 C CA . ALA B 1 82 ? 16.453 3.543 -1.181 1 84.75 82 ALA B CA 1
ATOM 1643 C C . ALA B 1 82 ? 16.156 4.969 -0.718 1 84.75 82 ALA B C 1
ATOM 1645 O O . ALA B 1 82 ? 17 5.863 -0.876 1 84.75 82 ALA B O 1
ATOM 1646 N N . ALA B 1 83 ? 15.039 5.168 -0.072 1 90.5 83 ALA B N 1
ATOM 1647 C CA . ALA B 1 83 ? 14.68 6.535 0.289 1 90.5 83 ALA B CA 1
ATOM 1648 C C . ALA B 1 83 ? 15.344 6.953 1.598 1 90.5 83 ALA B C 1
ATOM 1650 O O . ALA B 1 83 ? 15.289 6.219 2.588 1 90.5 83 ALA B O 1
ATOM 1651 N N . ASP B 1 84 ? 15.914 8.172 1.623 1 92.44 84 ASP B N 1
ATOM 1652 C CA . ASP B 1 84 ? 16.547 8.695 2.832 1 92.44 84 ASP B CA 1
ATOM 1653 C C . ASP B 1 84 ? 15.68 9.766 3.484 1 92.44 84 ASP B C 1
ATOM 1655 O O . ASP B 1 84 ? 15.844 10.078 4.664 1 92.44 84 ASP B O 1
ATOM 1659 N N . ALA B 1 85 ? 14.891 10.281 2.623 1 95.12 85 ALA B N 1
ATOM 1660 C CA . ALA B 1 85 ? 14.07 11.383 3.129 1 95.12 85 ALA B CA 1
ATOM 1661 C C . ALA B 1 85 ? 12.703 11.414 2.445 1 95.12 85 ALA B C 1
ATOM 1663 O O . ALA B 1 85 ? 12.539 10.852 1.359 1 95.12 85 ALA B O 1
ATOM 1664 N N . MET B 1 86 ? 11.781 11.945 3.109 1 95.56 86 MET B N 1
ATOM 1665 C CA . MET B 1 86 ? 10.43 12.219 2.617 1 95.56 86 MET B CA 1
ATOM 1666 C C . MET B 1 86 ? 10.086 13.695 2.75 1 95.56 86 MET B C 1
ATOM 1668 O O . MET B 1 86 ? 10.328 14.305 3.795 1 95.56 86 MET B O 1
ATOM 1672 N N . GLU B 1 87 ? 9.594 14.258 1.688 1 96.56 87 GLU B N 1
ATOM 1673 C CA . GLU B 1 87 ? 9.133 15.641 1.731 1 96.56 87 GLU B CA 1
ATOM 1674 C C . GLU B 1 87 ? 7.609 15.711 1.743 1 96.56 87 GLU B C 1
ATOM 1676 O O . GLU B 1 87 ? 6.938 14.984 1.013 1 96.56 87 GLU B O 1
ATOM 1681 N N . ILE B 1 88 ? 7.082 16.469 2.605 1 96.25 88 ILE B N 1
ATOM 1682 C CA . ILE B 1 88 ? 5.652 16.75 2.648 1 96.25 88 ILE B CA 1
ATOM 1683 C C . ILE B 1 88 ? 5.422 18.234 2.314 1 96.25 88 ILE B C 1
ATOM 1685 O O . ILE B 1 88 ? 6.004 19.109 2.945 1 96.25 88 ILE B O 1
ATOM 1689 N N . THR B 1 89 ? 4.645 18.5 1.311 1 95.94 89 THR B N 1
ATOM 1690 C CA . THR B 1 89 ? 4.285 19.859 0.896 1 95.94 89 THR B CA 1
ATOM 1691 C C . THR B 1 89 ? 2.803 20.125 1.135 1 95.94 89 THR B C 1
ATOM 1693 O O . THR B 1 89 ? 1.955 19.297 0.792 1 95.94 89 THR B O 1
ATOM 1696 N N . ALA B 1 90 ? 2.584 21.203 1.762 1 96.06 90 ALA B N 1
ATOM 1697 C CA . ALA B 1 90 ? 1.19 21.562 2.008 1 96.06 90 ALA B CA 1
ATOM 1698 C C . ALA B 1 90 ? 0.901 22.984 1.539 1 96.06 90 ALA B C 1
ATOM 1700 O O . ALA B 1 90 ? 1.726 23.891 1.719 1 96.06 90 ALA B O 1
ATOM 1701 N N . TYR B 1 91 ? -0.172 23.125 0.857 1 95.44 91 TYR B N 1
ATOM 1702 C CA . TYR B 1 91 ? -0.847 24.391 0.599 1 95.44 91 TYR B CA 1
ATOM 1703 C C . TYR B 1 91 ? -2.311 24.328 1.018 1 95.44 91 TYR B C 1
ATOM 1705 O O . TYR B 1 91 ? -3.139 23.75 0.314 1 95.44 91 TYR B O 1
ATOM 1713 N N . LEU B 1 92 ? -2.592 24.859 2.146 1 94.75 92 LEU B N 1
ATOM 1714 C CA . LEU B 1 92 ? -3.928 24.797 2.729 1 94.75 92 LEU B CA 1
ATOM 1715 C C . LEU B 1 92 ? -4.488 26.203 2.965 1 94.75 92 LEU B C 1
ATOM 1717 O O . LEU B 1 92 ? -3.768 27.094 3.42 1 94.75 92 LEU B O 1
ATOM 1721 N N . MET B 1 93 ? -5.73 26.312 2.674 1 93.06 93 MET B N 1
ATOM 1722 C CA . MET B 1 93 ? -6.453 27.562 2.828 1 93.06 93 MET B CA 1
ATOM 1723 C C . MET B 1 93 ? -7.684 27.391 3.711 1 93.06 93 MET B C 1
ATOM 1725 O O . MET B 1 93 ? -8.227 26.281 3.805 1 93.06 93 MET B O 1
ATOM 1729 N N . ASP B 1 94 ? -8.047 28.422 4.402 1 92.31 94 ASP B N 1
ATOM 1730 C CA . ASP B 1 94 ? -9.328 28.531 5.09 1 92.31 94 ASP B CA 1
ATOM 1731 C C . ASP B 1 94 ? -10.289 29.438 4.328 1 92.31 94 ASP B C 1
ATOM 1733 O O . ASP B 1 94 ? -9.977 30.609 4.086 1 92.31 94 ASP B O 1
ATOM 1737 N N . TYR B 1 95 ? -11.344 28.953 3.957 1 92.62 95 TYR B N 1
ATOM 1738 C CA . TYR B 1 95 ? -12.328 29.734 3.215 1 92.62 95 TYR B CA 1
ATOM 1739 C C . TYR B 1 95 ? -13.094 30.672 4.141 1 92.62 95 TYR B C 1
ATOM 1741 O O . TYR B 1 95 ? -13.492 30.281 5.238 1 92.62 95 TYR B O 1
ATOM 1749 N N . ASP B 1 96 ? -13.289 31.859 3.689 1 89.44 96 ASP B N 1
ATOM 1750 C CA . ASP B 1 96 ? -14.078 32.844 4.41 1 89.44 96 ASP B CA 1
ATOM 1751 C C . ASP B 1 96 ? -15.18 33.438 3.523 1 89.44 96 ASP B C 1
ATOM 1753 O O . ASP B 1 96 ? -14.945 33.719 2.348 1 89.44 96 ASP B O 1
ATOM 1757 N N . THR B 1 97 ? -16.312 33.625 4.09 1 87.19 97 THR B N 1
ATOM 1758 C CA . THR B 1 97 ? -17.438 34.156 3.332 1 87.19 97 THR B CA 1
ATOM 1759 C C . THR B 1 97 ? -17.344 35.688 3.268 1 87.19 97 THR B C 1
ATOM 1761 O O . THR B 1 97 ? -17.656 36.281 2.242 1 87.19 97 THR B O 1
ATOM 1764 N N . LEU B 1 98 ? -16.938 36.344 4.324 1 86.19 98 LEU B N 1
ATOM 1765 C CA . LEU B 1 98 ? -17.047 37.781 4.465 1 86.19 98 LEU B CA 1
ATOM 1766 C C . LEU B 1 98 ? -15.68 38.438 4.238 1 86.19 98 LEU B C 1
ATOM 1768 O O . LEU B 1 98 ? -15.586 39.688 4.184 1 86.19 98 LEU B O 1
ATOM 1772 N N . SER B 1 99 ? -14.641 37.75 4.273 1 84.38 99 SER B N 1
ATOM 1773 C CA . SER B 1 99 ? -13.273 38.25 4.09 1 84.38 99 SER B CA 1
ATOM 1774 C C . SER B 1 99 ? -12.484 37.344 3.148 1 84.38 99 SER B C 1
ATOM 1776 O O . SER B 1 99 ? -12.945 36.25 2.791 1 84.38 99 SER B O 1
ATOM 1778 N N . PRO B 1 100 ? -11.344 37.875 2.666 1 88.56 100 PRO B N 1
ATOM 1779 C CA . PRO B 1 100 ? -10.492 37 1.857 1 88.56 100 PRO B CA 1
ATOM 1780 C C . PRO B 1 100 ? -10.062 35.75 2.6 1 88.56 100 PRO B C 1
ATOM 1782 O O . PRO B 1 100 ? -9.93 35.75 3.826 1 88.56 100 PRO B O 1
ATOM 1785 N N . ASP B 1 101 ? -9.883 34.656 1.872 1 90.12 101 ASP B N 1
ATOM 1786 C CA . ASP B 1 101 ? -9.422 33.406 2.459 1 90.12 101 ASP B CA 1
ATOM 1787 C C . ASP B 1 101 ? -8.062 33.594 3.137 1 90.12 101 ASP B C 1
ATOM 1789 O O . ASP B 1 101 ? -7.27 34.438 2.734 1 90.12 101 ASP B O 1
ATOM 1793 N N . ASP B 1 102 ? -7.848 32.75 4.16 1 88.5 102 ASP B N 1
ATOM 1794 C CA . ASP B 1 102 ? -6.582 32.781 4.887 1 88.5 102 ASP B CA 1
ATOM 1795 C C . ASP B 1 102 ? -5.734 31.562 4.57 1 88.5 102 ASP B C 1
ATOM 1797 O O . ASP B 1 102 ? -6.258 30.453 4.453 1 88.5 102 ASP B O 1
ATOM 1801 N N . GLU B 1 103 ? -4.449 31.828 4.488 1 90.62 103 GLU B N 1
ATOM 1802 C CA . GLU B 1 103 ? -3.508 30.734 4.293 1 90.62 103 GLU B CA 1
ATOM 1803 C C . GLU B 1 103 ? -3.199 30.031 5.613 1 90.62 103 GLU B C 1
ATOM 1805 O O . GLU B 1 103 ? -2.697 30.656 6.551 1 90.62 103 GLU B O 1
ATOM 1810 N N . ILE B 1 104 ? -3.52 28.797 5.707 1 89.5 104 ILE B N 1
ATOM 1811 C CA . ILE B 1 104 ? -3.264 27.984 6.887 1 89.5 104 ILE B CA 1
ATOM 1812 C C . ILE B 1 104 ? -1.833 27.453 6.848 1 89.5 104 ILE B C 1
ATOM 1814 O O . ILE B 1 104 ? -1.115 27.5 7.852 1 89.5 104 ILE B O 1
ATOM 1818 N N . ALA B 1 105 ? -1.449 26.969 5.746 1 91.88 105 ALA B N 1
ATOM 1819 C CA . ALA B 1 105 ? -0.137 26.359 5.57 1 91.88 105 ALA B CA 1
ATOM 1820 C C . ALA B 1 105 ? 0.353 26.516 4.133 1 91.88 105 ALA B C 1
ATOM 1822 O O . ALA B 1 105 ? -0.429 26.391 3.188 1 91.88 105 ALA B O 1
ATOM 1823 N N . ASN B 1 106 ? 1.551 26.812 3.996 1 93.75 106 ASN B N 1
ATOM 1824 C CA . ASN B 1 106 ? 2.238 26.922 2.715 1 93.75 106 ASN B CA 1
ATOM 1825 C C . ASN B 1 106 ? 3.732 26.641 2.855 1 93.75 106 ASN B C 1
ATOM 1827 O O . ASN B 1 106 ? 4.492 27.5 3.293 1 93.75 106 ASN B O 1
ATOM 1831 N N . GLY B 1 107 ? 4.047 25.422 2.547 1 93.88 107 GLY B N 1
ATOM 1832 C CA . GLY B 1 107 ? 5.457 25.078 2.686 1 93.88 107 GLY B CA 1
ATOM 1833 C C . GLY B 1 107 ? 5.73 23.594 2.582 1 93.88 107 GLY B C 1
ATOM 1834 O O . GLY B 1 107 ? 4.828 22.812 2.281 1 93.88 107 GLY B O 1
ATOM 1835 N N . THR B 1 108 ? 7.02 23.312 2.67 1 94.69 108 THR B N 1
ATOM 1836 C CA . THR B 1 108 ? 7.52 21.953 2.6 1 94.69 108 THR B CA 1
ATOM 1837 C C . THR B 1 108 ? 8.367 21.625 3.822 1 94.69 108 THR B C 1
ATOM 1839 O O . THR B 1 108 ? 9.18 22.438 4.258 1 94.69 108 THR B O 1
ATOM 1842 N N . VAL B 1 109 ? 8.086 20.469 4.371 1 94.81 109 VAL B N 1
ATOM 1843 C CA . VAL B 1 109 ? 8.945 19.953 5.434 1 94.81 109 VAL B CA 1
ATOM 1844 C C . VAL B 1 109 ? 9.562 18.625 5 1 94.81 109 VAL B C 1
ATOM 1846 O O . VAL B 1 109 ? 8.977 17.906 4.199 1 94.81 109 VAL B O 1
ATOM 1849 N N . THR B 1 110 ? 10.75 18.391 5.496 1 95.75 110 THR B N 1
ATOM 1850 C CA . THR B 1 110 ? 11.484 17.188 5.16 1 95.75 110 THR B CA 1
ATOM 1851 C C . THR B 1 110 ? 11.672 16.297 6.395 1 95.75 110 THR B C 1
ATOM 1853 O O . THR B 1 110 ? 12.078 16.781 7.449 1 95.75 110 THR B O 1
ATOM 1856 N N . PHE B 1 111 ? 11.289 15.141 6.266 1 95.31 111 PHE B N 1
ATOM 1857 C CA . PHE B 1 111 ? 11.555 14.117 7.277 1 95.31 111 PHE B CA 1
ATOM 1858 C C . PHE B 1 111 ? 12.633 13.156 6.805 1 95.31 111 PHE B C 1
ATOM 1860 O O . PHE B 1 111 ? 12.531 12.586 5.719 1 95.31 111 PHE B O 1
ATOM 1867 N N . LEU B 1 112 ? 13.641 12.984 7.645 1 95.06 112 LEU B N 1
ATOM 1868 C CA . LEU B 1 112 ? 14.578 11.906 7.363 1 95.06 112 LEU B CA 1
ATOM 1869 C C . LEU B 1 112 ? 13.945 10.547 7.648 1 95.06 112 LEU B C 1
ATOM 1871 O O . LEU B 1 112 ? 13.25 10.383 8.656 1 95.06 112 LEU B O 1
ATOM 1875 N N . VAL B 1 113 ? 14.125 9.719 6.664 1 92.12 113 VAL B N 1
ATOM 1876 C CA . VAL B 1 113 ? 13.609 8.375 6.898 1 92.12 113 VAL B CA 1
ATOM 1877 C C . VAL B 1 113 ? 14.375 7.723 8.047 1 92.12 113 VAL B C 1
ATOM 1879 O O . VAL B 1 113 ? 15.609 7.719 8.062 1 92.12 113 VAL B O 1
ATOM 1882 N N . ARG B 1 114 ? 13.57 7.246 9.008 1 89.5 114 ARG B N 1
ATOM 1883 C CA . ARG B 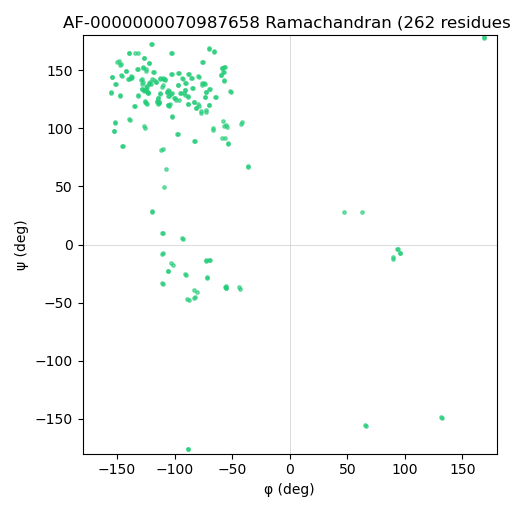1 114 ? 14.148 6.617 10.195 1 89.5 114 ARG B CA 1
ATOM 1884 C C . ARG B 1 114 ? 13.672 5.172 10.328 1 89.5 114 ARG B C 1
ATOM 1886 O O . ARG B 1 114 ? 12.914 4.68 9.492 1 89.5 114 ARG B O 1
ATOM 1893 N N . GLY B 1 115 ? 14.273 4.512 11.289 1 82.56 115 GLY B N 1
ATOM 1894 C CA . GLY B 1 115 ? 13.852 3.152 11.57 1 82.56 115 GLY B CA 1
ATOM 1895 C C . GLY B 1 115 ? 12.477 3.076 12.211 1 82.56 115 GLY B C 1
ATOM 1896 O O . GLY B 1 115 ? 11.93 4.094 12.641 1 82.56 115 GLY B O 1
ATOM 1897 N N . PRO B 1 116 ? 11.961 1.857 12.266 1 84 116 PRO B N 1
ATOM 1898 C CA . PRO B 1 116 ? 10.641 1.667 12.867 1 84 116 PRO B CA 1
ATOM 1899 C C . PRO B 1 116 ? 10.562 2.17 14.305 1 84 116 PRO B C 1
ATOM 1901 O O . PRO B 1 116 ? 11.531 2.037 15.062 1 84 116 PRO B O 1
ATOM 1904 N N . GLY B 1 117 ? 9.461 2.754 14.609 1 87 117 GLY B N 1
ATOM 1905 C CA . GLY B 1 117 ? 9.203 3.203 15.969 1 87 117 GLY B CA 1
ATOM 1906 C C . GLY B 1 117 ? 9.547 4.664 16.188 1 87 117 GLY B C 1
ATOM 1907 O O . GLY B 1 117 ? 9.266 5.219 17.25 1 87 117 GLY B O 1
ATOM 1908 N N . VAL B 1 118 ? 10.164 5.32 15.211 1 89.81 118 VAL B N 1
ATOM 1909 C CA . VAL B 1 118 ? 10.555 6.715 15.367 1 89.81 118 VAL B CA 1
ATOM 1910 C C . VAL B 1 118 ? 9.43 7.625 14.875 1 89.81 118 VAL B C 1
ATOM 1912 O O . VAL B 1 118 ? 8.852 7.387 13.812 1 89.81 118 VAL B O 1
ATOM 1915 N N . GLU B 1 119 ? 9.18 8.555 15.703 1 93.06 119 GLU B N 1
ATOM 1916 C CA . GLU B 1 119 ? 8.18 9.57 15.383 1 93.06 119 GLU B CA 1
ATOM 1917 C C . GLU B 1 119 ? 8.812 10.953 15.281 1 93.06 119 GLU B C 1
ATOM 1919 O O . GLU B 1 119 ? 9.734 11.273 16.031 1 93.06 119 GLU B O 1
ATOM 1924 N N . GLU B 1 120 ? 8.375 11.727 14.305 1 94.12 120 GLU B N 1
ATOM 1925 C CA . GLU B 1 120 ? 8.836 13.102 14.148 1 94.12 120 GLU B CA 1
ATOM 1926 C C . GLU B 1 120 ? 7.68 14.039 13.805 1 94.12 120 GLU B C 1
ATOM 1928 O O . GLU B 1 120 ? 6.758 13.656 13.086 1 94.12 120 GLU B O 1
ATOM 1933 N N . LYS B 1 121 ? 7.77 15.188 14.336 1 93.88 121 LYS B N 1
ATOM 1934 C CA . LYS B 1 121 ? 6.77 16.219 14.078 1 93.88 121 LYS B CA 1
ATOM 1935 C C . LYS B 1 121 ? 7.414 17.484 13.523 1 93.88 121 LYS B C 1
ATOM 1937 O O . LYS B 1 121 ? 8.492 17.891 13.977 1 93.88 121 LYS B O 1
ATOM 1942 N N . GLN B 1 122 ? 6.773 18.078 12.461 1 93.31 122 GLN B N 1
ATOM 1943 C CA . GLN B 1 122 ? 7.215 19.359 11.914 1 93.31 122 GLN B CA 1
ATOM 1944 C C . GLN B 1 122 ? 6.027 20.25 11.562 1 93.31 122 GLN B C 1
ATOM 1946 O O . GLN B 1 122 ? 5.004 19.766 11.07 1 93.31 122 GLN B O 1
ATOM 1951 N N . PRO B 1 123 ? 6.117 21.516 11.781 1 90.81 123 PRO B N 1
ATOM 1952 C CA . PRO B 1 123 ? 5.07 22.453 11.375 1 90.81 123 PRO B CA 1
ATOM 1953 C C . PRO B 1 123 ? 5.211 22.906 9.922 1 90.81 123 PRO B C 1
ATOM 1955 O O . PRO B 1 123 ? 6.32 22.938 9.391 1 90.81 123 PRO B O 1
ATOM 1958 N N . ILE B 1 124 ? 4.078 23.062 9.312 1 90.12 124 ILE B N 1
ATOM 1959 C CA . ILE B 1 124 ? 4.02 23.859 8.086 1 90.12 124 ILE B CA 1
ATOM 1960 C C . ILE B 1 124 ? 3.201 25.125 8.32 1 90.12 124 ILE B C 1
ATOM 1962 O O . ILE B 1 124 ? 1.999 25.047 8.586 1 90.12 124 ILE B O 1
ATOM 1966 N N . ASN B 1 125 ? 3.836 26.219 8.094 1 85 125 ASN B N 1
ATOM 1967 C CA . ASN B 1 125 ? 3.238 27.484 8.469 1 85 125 ASN B CA 1
ATOM 1968 C C . ASN B 1 125 ? 2.541 28.156 7.285 1 85 125 ASN B C 1
ATOM 1970 O O . ASN B 1 125 ? 2.918 27.922 6.133 1 85 125 ASN B O 1
ATOM 1974 N N . GLY B 1 126 ? 1.542 28.828 7.617 1 78.62 126 GLY B N 1
ATOM 1975 C CA . GLY B 1 126 ? 0.923 29.719 6.648 1 78.62 126 GLY B CA 1
ATOM 1976 C C . GLY B 1 126 ? 1.53 31.109 6.637 1 78.62 126 GLY B C 1
ATOM 1977 O O . GLY B 1 126 ? 2.627 31.312 7.16 1 78.62 126 GLY B O 1
ATOM 1978 N N . LYS B 1 127 ? 0.943 32.031 5.809 1 68.5 127 LYS B N 1
ATOM 1979 C CA . LYS B 1 127 ? 1.426 33.375 5.605 1 68.5 127 LYS B CA 1
ATOM 1980 C C . LYS B 1 127 ? 1.814 34.031 6.93 1 68.5 127 LYS B C 1
ATOM 1982 O O . LYS B 1 127 ? 2.803 34.75 7.004 1 68.5 127 LYS B O 1
ATOM 1987 N N . TYR B 1 128 ? 1.069 33.75 8.016 1 58.41 128 TYR B N 1
ATOM 1988 C CA . TYR B 1 128 ? 1.354 34.438 9.273 1 58.41 128 TYR B CA 1
ATOM 1989 C C . TYR B 1 128 ? 1.94 33.469 10.305 1 58.41 128 TYR B C 1
ATOM 1991 O O . TYR B 1 128 ? 1.871 33.75 11.508 1 58.41 128 TYR B O 1
ATOM 1999 N N . GLY B 1 129 ? 2.299 32.312 9.977 1 52.31 129 GLY B N 1
ATOM 2000 C CA . GLY B 1 129 ? 2.74 31.359 10.977 1 52.31 129 GLY B CA 1
ATOM 2001 C C . GLY B 1 129 ? 4.195 31.531 11.367 1 52.31 129 GLY B C 1
ATOM 2002 O O . GLY B 1 129 ? 5.066 31.641 10.508 1 52.31 129 GLY B O 1
ATOM 2003 N N . SER B 1 130 ? 4.504 32.406 12.406 1 42.97 130 SER B N 1
ATOM 2004 C CA . SER B 1 130 ? 5.812 32.5 13.047 1 42.97 130 SER B CA 1
ATOM 2005 C C . SER B 1 130 ? 6.148 31.234 13.812 1 42.97 130 SER B C 1
ATOM 2007 O O . SER B 1 130 ? 5.258 30.562 14.344 1 42.97 130 SER B O 1
ATOM 2009 N N . ILE B 1 131 ? 6.93 30.344 13.328 1 40.09 131 ILE B N 1
ATOM 2010 C CA . ILE B 1 131 ? 7.344 29.188 14.094 1 40.09 131 ILE B CA 1
ATOM 2011 C C . ILE B 1 131 ? 8.07 29.625 15.359 1 40.09 131 ILE B C 1
ATOM 2013 O O . ILE B 1 131 ? 9.008 30.422 15.297 1 40.09 131 ILE B O 1
ATOM 2017 N N . GLU B 1 132 ? 7.391 29.797 16.469 1 34.53 132 GLU B N 1
ATOM 2018 C CA . GLU B 1 132 ? 8.234 29.875 17.656 1 34.53 132 GLU B CA 1
ATOM 2019 C C . GLU B 1 132 ? 9.078 28.609 17.812 1 34.53 132 GLU B C 1
ATOM 2021 O O . GLU B 1 132 ? 8.562 27.5 17.75 1 34.53 132 GLU B O 1
ATOM 2026 N N . ARG B 1 133 ? 10.414 28.766 17.5 1 31.53 133 ARG B N 1
ATOM 2027 C CA . ARG B 1 133 ? 11.445 27.797 17.859 1 31.53 133 ARG B CA 1
ATOM 2028 C C . ARG B 1 133 ? 11.508 27.594 19.359 1 31.53 133 ARG B C 1
ATOM 2030 O O . ARG B 1 133 ? 11.242 28.531 20.125 1 31.53 133 ARG B O 1
#

Secondary structure (DSSP, 8-state):
------EEEEEEEEEEEEEEEEEEEEEESTT-SSEEEEEEEEEEETTTEEEEEEEE-GGG-EEE-TTSBPPPS--EEEEPTT--EEEEEEEEEE--SSS--EEEEEEEEEEE---TT-EEEEEEE-TT-----/------EEEEEEEEEEEEEEEEEEEEEESTT-SSEEEEEEEEEEETTTEEEEEEEE-GGG-EEE-TTSBPPPS--EEEEPTT--EEEEEEEEEE--SSS--EEEEEEEEEEE---TT-EEEEEEE-TT-----

Radius of gyration: 25.06 Å; Cα contacts (8 Å, |Δi|>4): 733; chains: 2; bounding box: 34×82×48 Å

pLDDT: mean 87.07, std 14.1, range [31.53, 97.88]

Solvent-accessible surface area (backbone atoms only — not comparable to full-atom values): 13892 Å² total; per-residue (Å²): 127,81,73,60,42,9,23,30,40,36,34,39,36,24,31,74,35,46,29,38,38,50,48,38,30,32,58,30,46,74,81,38,80,57,18,33,39,21,36,37,31,36,38,27,41,72,93,82,44,68,48,73,28,35,79,26,57,74,93,58,41,39,80,41,38,58,73,32,65,56,80,53,80,50,42,61,44,79,47,60,89,86,50,58,41,36,38,40,36,35,42,30,32,29,61,47,92,89,48,81,63,43,51,24,18,55,40,72,44,76,42,70,60,66,59,59,76,42,70,50,76,48,70,31,33,12,88,55,28,68,77,84,127,125,79,72,61,40,9,22,29,41,36,34,40,36,23,32,74,33,45,28,37,36,50,50,39,29,32,59,29,49,72,82,40,81,56,18,34,39,22,35,36,30,37,36,27,41,72,94,81,43,69,47,73,28,36,78,28,58,76,92,58,41,40,79,40,40,58,73,33,64,55,80,52,80,51,41,62,45,79,47,57,90,87,48,59,40,37,39,40,36,34,42,30,34,30,62,47,92,90,49,80,62,43,51,24,18,53,41,73,44,76,43,70,60,64,58,60,76,43,70,51,74,46,70,31,32,12,88,56,28,69,77,82,125

Nearest PDB structures (foldseek):
  1xq4-assembly1_A  TM=4.838E-01  e=8.145E-01  Bordetella pertussis
  1xvs-assembly1_B  TM=4.037E-01  e=5.337E-01  Vibrio cholerae
  1tza-assembly1_A  TM=4.221E-01  e=1.707E+00  Shewanella oneidensis MR-1
  6z9c-assembly1_A  TM=5.120E-01  e=4.657E+00  Homo sapiens
  5dc0-assembly1_A  TM=3.395E-01  e=9.544E-01  Homo sapiens